Protein AF-A0A2V7VX99-F1 (afdb_monomer_lite)

Radius of gyration: 19.08 Å; chains: 1; bounding box: 59×39×50 Å

pLDDT: mean 90.79, std 11.65, range [36.22, 98.75]

Secondary structure (DSSP, 8-state):
------SEEEEEEESS-HHHHHHHHHHHHHHS-GGGEEEEEEES--SSTHHHHHHHTT-EEEE----HHHHHHHHHHH--SSEEEEEETTEEE--TTHHHHHGGGS-TTEEEEEEEE--SSTTS--SEEEEE-TTEEEEEHHHHHHT-EEEEEEETTEEEEEEE----SSSTTTTHHHHHHTTT-EEEEEEEEEPPB-SS-S---SS--TT--GGGGGBTTTT-EEEEETTEEEEEE-TTGGG-----TT--PBPSSGGG--BHHHHHHHHHHHHHHHHHT--PPP-

Foldseek 3Di:
DPPPAQQEEEEEEDAQQPLQLLQALCQVPQQDDPSRYAAEYEYLPHPDCNVVSCVVSVHHYHYDRDDPLVSQFVSLVPHPHQKYKYAYSQKHWDDSCLCVLCVVQQDDQAFWEAAFQCDLAVPPHRPGDVFGDRRIIIGSNPLQQVLWDWDWDDDPPDTDIDTTQPLDDPHGRNCRQVSSVVSVHHHHHWDKDFADFDPDFLADAPDDQQADDSRQRGGLLRSKIWTHDPNHTTMIGQPCSVVADDDDLRDPDFGPPRNHTDDNSSSVRSSVSQVVCVVVVNRDDGD

Sequence (287 aa):
MAALNAELFVGITTWNSATFLRACLGGVRNTTDAARTRIVVLDNHSTDDTVAIARSFGAEVVKRRSGQAAALMDLFNWSRSEFTLLIHADVVLLNPRWLDVCRPHLTGNVALVSPEDIGCGPYTRPFGTEKPESSFLLFRTAPARRTRRWFWRQRFKLRVPYRALDLSGDHITYNLPVRLADHGLTWTMMKVLTSPRTDAAIYAPRFDAPLWKPELAMYRYGLGNFYALDGVVTHYHNWYERALEQVPDDSDRLLPPASGSLPIAFLQTYSRTFLSDLAAGQVHMPQ

Structure (mmCIF, N/CA/C/O backbone):
data_AF-A0A2V7VX99-F1
#
_entry.id   AF-A0A2V7VX99-F1
#
loop_
_atom_site.group_PDB
_atom_site.id
_atom_site.type_symbol
_atom_site.label_atom_id
_atom_site.label_alt_id
_atom_site.label_comp_id
_atom_site.label_asym_id
_atom_site.label_entity_id
_atom_site.label_seq_id
_atom_site.pdbx_PDB_ins_code
_atom_site.Cartn_x
_atom_site.Cartn_y
_atom_site.Cartn_z
_atom_site.occupancy
_atom_site.B_iso_or_equiv
_atom_site.auth_seq_id
_atom_site.auth_comp_id
_atom_site.auth_asym_id
_atom_site.auth_atom_id
_atom_site.pdbx_PDB_model_num
ATOM 1 N N . MET A 1 1 ? -23.571 -19.925 17.881 1.00 36.22 1 MET A N 1
ATOM 2 C CA . MET A 1 1 ? -22.148 -19.531 17.798 1.00 36.22 1 MET A CA 1
ATOM 3 C C . MET A 1 1 ? -22.096 -18.136 17.202 1.00 36.22 1 MET A C 1
ATOM 5 O O . MET A 1 1 ? -22.524 -17.978 16.066 1.00 36.22 1 MET A O 1
ATOM 9 N N . ALA A 1 2 ? -21.690 -17.120 17.968 1.00 36.59 2 ALA A N 1
ATOM 10 C CA . ALA A 1 2 ? -21.458 -15.792 17.401 1.00 36.59 2 ALA A CA 1
ATOM 11 C C . ALA A 1 2 ? -20.375 -15.930 16.324 1.00 36.59 2 ALA A C 1
ATOM 13 O O . ALA A 1 2 ? -19.354 -16.564 16.586 1.00 36.59 2 ALA A O 1
ATOM 14 N N . ALA A 1 3 ? -20.618 -15.418 15.116 1.00 43.28 3 ALA A N 1
ATOM 15 C CA . ALA A 1 3 ? -19.591 -15.387 14.085 1.00 43.28 3 ALA A CA 1
ATOM 16 C C . ALA A 1 3 ? -18.355 -14.704 14.685 1.00 43.28 3 ALA A C 1
ATOM 18 O O . ALA A 1 3 ? -18.444 -13.555 15.122 1.00 43.28 3 ALA A O 1
ATOM 19 N N . LEU A 1 4 ? -17.238 -15.430 14.783 1.00 52.78 4 LEU A N 1
ATOM 20 C CA . LEU A 1 4 ? -15.957 -14.839 15.147 1.00 52.78 4 LEU A CA 1
ATOM 21 C C . LEU A 1 4 ? -15.692 -13.729 14.128 1.00 52.78 4 LEU A C 1
ATOM 23 O O . LEU A 1 4 ? -15.479 -14.001 12.948 1.00 52.78 4 LEU A O 1
ATOM 27 N N . ASN A 1 5 ? -15.785 -12.471 14.559 1.00 67.50 5 ASN A N 1
ATOM 28 C CA . ASN A 1 5 ? -15.379 -11.356 13.717 1.00 67.50 5 ASN A CA 1
ATOM 29 C C . ASN A 1 5 ? -13.896 -11.556 13.385 1.00 67.50 5 ASN A C 1
ATOM 31 O O . ASN A 1 5 ? -13.099 -11.803 14.290 1.00 67.50 5 ASN A O 1
ATOM 35 N N . ALA A 1 6 ? -13.534 -11.459 12.102 1.00 80.44 6 ALA A N 1
ATOM 36 C CA . ALA A 1 6 ? -12.137 -11.483 11.676 1.00 80.44 6 ALA A CA 1
ATOM 37 C C . ALA A 1 6 ? -11.326 -10.469 12.502 1.00 80.44 6 ALA A C 1
ATOM 39 O O . ALA A 1 6 ? -11.794 -9.348 12.722 1.00 80.44 6 ALA A O 1
ATOM 40 N N . GLU A 1 7 ? -10.125 -10.842 12.942 1.00 94.50 7 GLU A N 1
ATOM 41 C CA . GLU A 1 7 ? -9.227 -9.936 13.668 1.00 94.50 7 GLU A CA 1
ATOM 42 C C . GLU A 1 7 ? -8.800 -8.769 12.775 1.00 94.50 7 GLU A C 1
ATOM 44 O O . GLU A 1 7 ? -8.808 -7.617 13.213 1.00 94.50 7 GLU A O 1
ATOM 49 N N . LEU A 1 8 ? -8.481 -9.071 11.514 1.00 97.88 8 LEU A N 1
ATOM 50 C CA . LEU A 1 8 ? -7.991 -8.118 10.533 1.00 97.88 8 LEU A CA 1
ATOM 51 C C . LEU A 1 8 ? -8.967 -7.991 9.360 1.00 97.88 8 LEU A C 1
ATOM 53 O O . LEU A 1 8 ? -9.341 -8.969 8.711 1.00 97.88 8 LEU A O 1
ATOM 57 N N . PHE A 1 9 ? -9.328 -6.752 9.047 1.00 98.56 9 PHE A N 1
ATOM 58 C CA . PHE A 1 9 ? -9.929 -6.385 7.772 1.00 98.56 9 PHE A CA 1
ATOM 59 C C . PHE A 1 9 ? -8.861 -5.742 6.891 1.00 98.56 9 PHE A C 1
ATOM 61 O O . PHE A 1 9 ? -8.228 -4.782 7.322 1.00 98.56 9 PHE A O 1
ATOM 68 N N . VAL A 1 10 ? -8.706 -6.219 5.659 1.00 98.75 10 VAL A N 1
ATOM 69 C CA . VAL A 1 10 ? -7.837 -5.619 4.643 1.00 98.75 10 VAL A CA 1
ATOM 70 C C . VAL A 1 10 ? -8.705 -5.054 3.527 1.00 98.75 10 VAL A C 1
ATOM 72 O O . VAL A 1 10 ? -9.343 -5.798 2.783 1.00 98.75 10 VAL A O 1
ATOM 75 N N . GLY A 1 11 ? -8.751 -3.730 3.433 1.00 98.69 11 GLY A N 1
ATOM 76 C CA . GLY A 1 11 ? -9.425 -3.002 2.372 1.00 98.69 11 GLY A CA 1
ATOM 77 C C . GLY A 1 11 ? -8.434 -2.548 1.312 1.00 98.69 11 GLY A C 1
ATOM 78 O O . GLY A 1 11 ? -7.507 -1.810 1.625 1.00 98.69 11 GLY A O 1
ATOM 79 N N . ILE A 1 12 ? -8.658 -2.939 0.063 1.00 98.62 12 ILE A N 1
ATOM 80 C CA . ILE A 1 12 ? -7.781 -2.595 -1.058 1.00 98.62 12 ILE A CA 1
ATOM 81 C C . ILE A 1 12 ? -8.572 -1.772 -2.064 1.00 98.62 12 ILE A C 1
ATOM 83 O O . ILE A 1 12 ? -9.671 -2.155 -2.461 1.00 98.62 12 ILE A O 1
ATOM 87 N N . THR A 1 13 ? -8.020 -0.642 -2.486 1.00 97.19 13 THR A N 1
ATOM 88 C CA . THR A 1 13 ? -8.569 0.145 -3.602 1.00 97.19 13 THR A CA 1
ATOM 89 C C . THR A 1 13 ? -7.796 -0.171 -4.873 1.00 97.19 13 THR A C 1
ATOM 91 O O . THR A 1 13 ? -6.575 -0.308 -4.828 1.00 97.19 13 THR A O 1
ATOM 94 N N . THR A 1 14 ? -8.488 -0.303 -6.003 1.00 96.31 14 THR A N 1
ATOM 95 C CA . THR A 1 14 ? -7.828 -0.677 -7.260 1.00 96.31 14 THR A CA 1
ATOM 96 C C . THR A 1 14 ? -8.499 -0.073 -8.489 1.00 96.31 14 THR A C 1
ATOM 98 O O . THR A 1 14 ? -9.706 0.196 -8.494 1.00 96.31 14 THR A O 1
ATOM 101 N N . TRP A 1 15 ? -7.689 0.157 -9.522 1.00 95.75 15 TRP A N 1
ATOM 102 C CA . TRP A 1 15 ? -8.108 0.523 -10.867 1.00 95.75 15 TRP A CA 1
ATOM 103 C C . TRP A 1 15 ? -7.006 0.118 -11.849 1.00 95.75 15 TRP A C 1
ATOM 105 O O . TRP A 1 15 ? -5.931 0.708 -11.809 1.00 95.75 15 TRP A O 1
ATOM 115 N N . ASN A 1 16 ? -7.286 -0.864 -12.705 1.00 95.75 16 ASN A N 1
ATOM 116 C CA . ASN A 1 16 ? -6.345 -1.435 -13.670 1.00 95.75 16 ASN A CA 1
ATOM 117 C C . ASN A 1 16 ? -4.987 -1.799 -13.046 1.00 95.75 16 ASN A C 1
ATOM 119 O O . ASN A 1 16 ? -3.945 -1.388 -13.547 1.00 95.75 16 ASN A O 1
ATOM 123 N N . SER A 1 17 ? -5.018 -2.524 -11.923 1.00 96.25 17 SER A N 1
ATOM 124 C CA . SER A 1 17 ? -3.824 -2.840 -11.136 1.00 96.25 17 SER A CA 1
ATOM 125 C C . SER A 1 17 ? -3.341 -4.287 -11.281 1.00 96.25 17 SER A C 1
ATOM 127 O O . SER A 1 17 ? -2.767 -4.850 -10.341 1.00 96.25 17 SER A O 1
ATOM 129 N N . ALA A 1 18 ? -3.609 -4.951 -12.412 1.00 95.94 18 ALA A N 1
ATOM 130 C CA . ALA A 1 18 ? -3.292 -6.372 -12.575 1.00 95.94 18 ALA A CA 1
ATOM 131 C C . ALA A 1 18 ? -1.798 -6.691 -12.364 1.00 95.94 18 ALA A C 1
ATOM 133 O O . ALA A 1 18 ? -1.467 -7.785 -11.897 1.00 95.94 18 ALA A O 1
ATOM 134 N N . THR A 1 19 ? -0.913 -5.728 -12.646 1.00 95.50 19 THR A N 1
ATOM 135 C CA . THR A 1 19 ? 0.546 -5.870 -12.552 1.00 95.50 19 THR A CA 1
ATOM 136 C C . THR A 1 19 ? 1.015 -6.145 -11.123 1.00 95.50 19 THR A C 1
ATOM 138 O O . THR A 1 19 ? 1.764 -7.095 -10.896 1.00 95.50 19 THR A O 1
ATOM 141 N N . PHE A 1 20 ? 0.560 -5.354 -10.145 1.00 97.44 20 PHE A N 1
ATOM 142 C CA . PHE A 1 20 ? 0.997 -5.490 -8.748 1.00 97.44 20 PHE A CA 1
ATOM 143 C C . PHE A 1 20 ? -0.001 -6.208 -7.844 1.00 97.44 20 PHE A C 1
ATOM 145 O O . PHE A 1 20 ? 0.406 -6.768 -6.823 1.00 97.44 20 PHE A O 1
ATOM 152 N N . LEU A 1 21 ? -1.287 -6.262 -8.205 1.00 98.00 21 LEU A N 1
ATOM 153 C CA . LEU A 1 21 ? -2.320 -6.772 -7.302 1.00 98.00 21 LEU A CA 1
ATOM 154 C C . LEU A 1 21 ? -2.049 -8.214 -6.838 1.00 98.00 21 LEU A C 1
ATOM 156 O O . LEU A 1 21 ? -2.350 -8.563 -5.696 1.00 98.00 21 LEU A O 1
ATOM 160 N N . ARG A 1 22 ? -1.439 -9.053 -7.687 1.00 97.94 22 ARG A N 1
ATOM 161 C CA . ARG A 1 22 ? -1.036 -10.418 -7.309 1.00 97.94 22 ARG A CA 1
ATOM 162 C C . ARG A 1 22 ? 0.012 -10.418 -6.194 1.00 97.94 22 ARG A C 1
ATOM 164 O O . ARG A 1 22 ? -0.115 -11.200 -5.255 1.00 97.94 22 ARG A O 1
ATOM 171 N N . ALA A 1 23 ? 1.016 -9.549 -6.287 1.00 98.19 23 ALA A N 1
ATOM 172 C CA . ALA A 1 23 ? 2.043 -9.392 -5.262 1.00 98.19 23 ALA A CA 1
ATOM 173 C C . ALA A 1 23 ? 1.453 -8.817 -3.966 1.00 98.19 23 ALA A C 1
ATOM 175 O O . ALA A 1 23 ? 1.741 -9.326 -2.885 1.00 98.19 23 ALA A O 1
ATOM 176 N N . CYS A 1 24 ? 0.564 -7.826 -4.076 1.00 98.56 24 CYS A N 1
ATOM 177 C CA . CYS A 1 24 ? -0.155 -7.240 -2.946 1.00 98.56 24 CYS A CA 1
ATOM 178 C C . CYS A 1 24 ? -0.972 -8.291 -2.172 1.00 98.56 24 CYS A C 1
ATOM 180 O O . CYS A 1 24 ? -0.757 -8.513 -0.977 1.00 98.56 24 CYS A O 1
ATOM 182 N N . LEU A 1 25 ? -1.869 -9.003 -2.863 1.00 98.56 25 LEU A N 1
ATOM 183 C CA . LEU A 1 25 ? -2.723 -10.030 -2.258 1.00 98.56 25 LEU A CA 1
ATOM 184 C C . LEU A 1 25 ? -1.925 -11.242 -1.769 1.00 98.56 25 LEU A C 1
ATOM 186 O O . LEU A 1 25 ? -2.259 -11.802 -0.724 1.00 98.56 25 LEU A O 1
ATOM 190 N N . GLY A 1 26 ? -0.873 -11.630 -2.494 1.00 97.62 26 GLY A N 1
ATOM 191 C CA . GLY A 1 26 ? 0.071 -12.659 -2.066 1.00 97.62 26 GLY A CA 1
ATOM 192 C C . GLY A 1 26 ? 0.760 -12.282 -0.760 1.00 97.62 26 GLY A C 1
ATOM 193 O O . GLY A 1 26 ? 0.753 -13.078 0.174 1.00 97.62 26 GLY A O 1
ATOM 194 N N . GLY A 1 27 ? 1.249 -11.045 -0.648 1.00 97.25 27 GLY A N 1
ATOM 195 C CA . GLY A 1 27 ? 1.801 -10.501 0.591 1.00 97.25 27 GLY A CA 1
ATOM 196 C C . GLY A 1 27 ? 0.804 -10.595 1.744 1.00 97.25 27 GLY A C 1
ATOM 197 O O . GLY A 1 27 ? 1.131 -11.143 2.790 1.00 97.25 27 GLY A O 1
ATOM 198 N N . VAL A 1 28 ? -0.447 -10.165 1.552 1.00 97.81 28 VAL A N 1
ATOM 199 C CA . VAL A 1 28 ? -1.485 -10.292 2.593 1.00 97.81 28 VAL A CA 1
ATOM 200 C C . VAL A 1 28 ? -1.707 -11.753 2.988 1.00 97.81 28 VAL A C 1
ATOM 202 O O . VAL A 1 28 ? -1.650 -12.078 4.172 1.00 97.81 28 VAL A O 1
ATOM 205 N N . ARG A 1 29 ? -1.936 -12.655 2.028 1.00 96.31 29 ARG A N 1
ATOM 206 C CA . ARG A 1 29 ? -2.247 -14.066 2.316 1.00 96.31 29 ARG A CA 1
ATOM 207 C C . ARG A 1 29 ? -1.088 -14.831 2.947 1.00 96.31 29 ARG A C 1
ATOM 209 O O . ARG A 1 29 ? -1.334 -15.666 3.807 1.00 96.31 29 ARG A O 1
ATOM 216 N N . ASN A 1 30 ? 0.146 -14.538 2.552 1.00 95.12 30 ASN A N 1
ATOM 217 C CA . ASN A 1 30 ? 1.328 -15.243 3.047 1.00 95.12 30 ASN A CA 1
ATOM 218 C C . ASN A 1 30 ? 1.779 -14.755 4.429 1.00 95.12 30 ASN A C 1
ATOM 220 O O . ASN A 1 30 ? 2.552 -15.439 5.093 1.00 95.12 30 ASN A O 1
ATOM 224 N N . THR A 1 31 ? 1.328 -13.574 4.857 1.00 95.06 31 THR A N 1
ATOM 225 C CA . THR A 1 31 ? 1.790 -12.924 6.095 1.00 95.06 31 THR A CA 1
ATOM 226 C C . THR A 1 31 ? 0.684 -12.731 7.132 1.00 95.06 31 THR A C 1
ATOM 228 O O . THR A 1 31 ? 0.903 -12.102 8.165 1.00 95.06 31 THR A O 1
ATOM 231 N N . THR A 1 32 ? -0.520 -13.250 6.877 1.00 94.50 32 THR A N 1
ATOM 232 C CA . THR A 1 32 ? -1.655 -13.156 7.804 1.00 94.50 32 THR A CA 1
ATOM 233 C C . THR A 1 32 ? -2.393 -14.483 7.913 1.00 94.50 32 THR A C 1
ATOM 235 O O . THR A 1 32 ? -2.415 -15.285 6.982 1.00 94.50 32 THR A O 1
ATOM 238 N N . ASP A 1 33 ? -3.029 -14.718 9.062 1.00 92.75 33 ASP A N 1
ATOM 239 C CA . ASP A 1 33 ? -3.890 -15.882 9.256 1.00 92.75 33 ASP A CA 1
ATOM 240 C C . ASP A 1 33 ? -5.178 -15.718 8.433 1.00 92.75 33 ASP A C 1
ATOM 242 O O . ASP A 1 33 ? -5.997 -14.828 8.691 1.00 92.75 33 ASP A O 1
ATOM 246 N N . ALA A 1 34 ? -5.369 -16.593 7.444 1.00 88.94 34 ALA A N 1
ATOM 247 C CA . ALA A 1 34 ? -6.522 -16.572 6.553 1.00 88.94 34 ALA A CA 1
ATOM 248 C C . ALA A 1 34 ? -7.861 -16.749 7.289 1.00 88.94 34 ALA A C 1
ATOM 250 O O . ALA A 1 34 ? -8.855 -16.161 6.861 1.00 88.94 34 ALA A O 1
ATOM 251 N N . ALA A 1 35 ? -7.899 -17.497 8.399 1.00 88.88 35 ALA A N 1
ATOM 252 C CA . ALA A 1 35 ? -9.115 -17.688 9.194 1.00 88.88 35 ALA A CA 1
ATOM 253 C C . ALA A 1 35 ? -9.505 -16.423 9.975 1.00 88.88 35 ALA A C 1
ATOM 255 O O . ALA A 1 35 ? -10.665 -16.246 10.352 1.00 88.88 35 ALA A O 1
ATOM 256 N N . ARG A 1 36 ? -8.542 -15.522 10.199 1.00 94.31 36 ARG A N 1
ATOM 257 C CA . ARG A 1 36 ? -8.715 -14.280 10.963 1.00 94.31 36 ARG A CA 1
ATOM 258 C C . ARG A 1 36 ? -8.635 -13.024 10.098 1.00 94.31 36 ARG A C 1
ATOM 260 O O . ARG A 1 36 ? -8.724 -11.924 10.642 1.00 94.31 36 ARG A O 1
ATOM 267 N N . THR A 1 37 ? -8.528 -13.177 8.777 1.00 96.69 37 THR A N 1
ATOM 268 C CA . THR A 1 37 ? -8.343 -12.067 7.836 1.00 96.69 37 THR A CA 1
ATOM 269 C C . THR A 1 37 ? -9.435 -12.032 6.776 1.00 96.69 37 THR A C 1
ATOM 271 O O . THR A 1 37 ? -9.573 -12.943 5.958 1.00 96.69 37 THR A O 1
ATOM 274 N N . ARG A 1 38 ? -10.182 -10.925 6.739 1.00 97.62 38 ARG A N 1
ATOM 275 C CA . ARG A 1 38 ? -11.149 -10.626 5.677 1.00 97.62 38 ARG A CA 1
ATOM 276 C C . ARG A 1 38 ? -10.535 -9.644 4.687 1.00 97.62 38 ARG A C 1
ATOM 278 O O . ARG A 1 38 ? -10.140 -8.555 5.086 1.00 97.62 38 ARG A O 1
ATOM 285 N N . ILE A 1 39 ? -10.525 -9.994 3.403 1.00 98.56 39 ILE A N 1
ATOM 286 C CA . ILE A 1 39 ? -10.009 -9.133 2.330 1.00 98.56 39 ILE A CA 1
ATOM 287 C C . ILE A 1 39 ? -11.174 -8.629 1.479 1.00 98.56 39 ILE A C 1
ATOM 289 O O . ILE A 1 39 ? -11.956 -9.431 0.964 1.00 98.56 39 ILE A O 1
ATOM 293 N N . VAL A 1 40 ? -11.267 -7.310 1.314 1.00 98.69 40 VAL A N 1
ATOM 294 C CA . VAL A 1 40 ? -12.248 -6.649 0.448 1.00 98.69 40 VAL A CA 1
ATOM 295 C C . VAL A 1 40 ? -11.526 -5.732 -0.532 1.00 98.69 40 VAL A C 1
ATOM 297 O O . VAL A 1 40 ? -10.803 -4.824 -0.132 1.00 98.69 40 VAL A O 1
ATOM 300 N N . VAL A 1 41 ? -11.760 -5.947 -1.822 1.00 98.69 41 VAL A N 1
ATOM 301 C CA . VAL A 1 41 ? -11.242 -5.133 -2.922 1.00 98.69 41 VAL A CA 1
ATOM 302 C C . VAL A 1 41 ? -12.369 -4.251 -3.455 1.00 98.69 41 VAL A C 1
ATOM 304 O O . VAL A 1 41 ? -13.400 -4.742 -3.918 1.00 98.69 41 VAL A O 1
ATOM 307 N N . LEU A 1 42 ? -12.173 -2.938 -3.400 1.00 98.50 42 LEU A N 1
ATOM 308 C CA . LEU A 1 42 ? -13.039 -1.946 -4.021 1.00 98.50 42 LEU A CA 1
ATOM 309 C C . LEU A 1 42 ? -12.443 -1.565 -5.378 1.00 98.50 42 LEU A C 1
ATOM 311 O O . LEU A 1 42 ? -11.463 -0.824 -5.463 1.00 98.50 42 LEU A O 1
ATOM 315 N N . ASP A 1 43 ? -13.062 -2.094 -6.427 1.00 98.31 43 ASP A N 1
ATOM 316 C CA . ASP A 1 43 ? -12.650 -1.932 -7.815 1.00 98.31 43 ASP A CA 1
ATOM 317 C C . ASP A 1 43 ? -13.347 -0.732 -8.470 1.00 98.31 43 ASP A C 1
ATOM 319 O O . ASP A 1 43 ? -14.580 -0.666 -8.529 1.00 98.31 43 ASP A O 1
ATOM 323 N N . ASN A 1 44 ? -12.567 0.196 -9.022 1.00 97.19 44 ASN A N 1
ATOM 324 C CA . ASN A 1 44 ? -13.063 1.383 -9.719 1.00 97.19 44 ASN A CA 1
ATOM 325 C C . ASN A 1 44 ? -13.436 1.092 -11.188 1.00 97.19 44 ASN A C 1
ATOM 327 O O . ASN A 1 44 ? -13.212 1.922 -12.066 1.00 97.19 44 ASN A O 1
ATOM 331 N N . HIS A 1 45 ? -14.028 -0.079 -11.452 1.00 97.06 45 HIS A N 1
ATOM 332 C CA . HIS A 1 45 ? -14.338 -0.607 -12.786 1.00 97.06 45 HIS A CA 1
ATOM 333 C C . HIS A 1 45 ? -13.101 -0.845 -13.654 1.00 97.06 45 HIS A C 1
ATOM 335 O O . HIS A 1 45 ? -13.017 -0.328 -14.770 1.00 97.06 45 HIS A O 1
ATOM 341 N N . SER A 1 46 ? -12.169 -1.655 -13.155 1.00 96.94 46 SER A N 1
ATOM 342 C CA . SER A 1 46 ? -11.037 -2.097 -13.968 1.00 96.94 46 SER A CA 1
ATOM 343 C C . SER A 1 46 ? -11.499 -2.864 -15.210 1.00 96.94 46 SER A C 1
ATOM 345 O O . SER A 1 46 ? -12.508 -3.583 -15.182 1.00 96.94 46 SER A O 1
ATOM 347 N N . THR A 1 47 ? -10.753 -2.689 -16.297 1.00 96.50 47 THR A N 1
ATOM 348 C CA . THR A 1 47 ? -10.979 -3.311 -17.612 1.00 96.50 47 THR A CA 1
ATOM 349 C C . THR A 1 47 ? -9.962 -4.405 -17.934 1.00 96.50 47 THR A C 1
ATOM 351 O O . THR A 1 47 ? -10.110 -5.080 -18.947 1.00 96.50 47 THR A O 1
ATOM 354 N N . ASP A 1 48 ? -8.945 -4.570 -17.091 1.00 95.81 48 ASP A N 1
ATOM 355 C CA . ASP A 1 48 ? -7.942 -5.632 -17.150 1.00 95.81 48 ASP A CA 1
ATOM 356 C C . ASP A 1 48 ? -8.299 -6.807 -16.205 1.00 95.81 48 ASP A C 1
ATOM 358 O O . ASP A 1 48 ? -9.408 -6.904 -15.662 1.00 95.81 48 ASP A O 1
ATOM 362 N N . ASP A 1 49 ? -7.335 -7.699 -15.962 1.00 97.50 49 ASP A N 1
ATOM 363 C CA . ASP A 1 49 ? -7.508 -8.898 -15.134 1.00 97.50 49 ASP A CA 1
ATOM 364 C C . ASP A 1 49 ? -7.617 -8.630 -13.621 1.00 97.50 49 ASP A C 1
ATOM 366 O O . ASP A 1 49 ? -7.787 -9.572 -12.840 1.00 97.50 49 ASP A O 1
ATOM 370 N N . THR A 1 50 ? -7.580 -7.369 -13.172 1.00 97.81 50 THR A N 1
ATOM 371 C CA . THR A 1 50 ? -7.599 -6.970 -11.749 1.00 97.81 50 THR A CA 1
ATOM 372 C C . THR A 1 50 ? -8.673 -7.703 -10.940 1.00 97.81 50 THR A C 1
ATOM 374 O O . THR A 1 50 ? -8.409 -8.281 -9.883 1.00 97.81 50 THR A O 1
ATOM 377 N N . VAL A 1 51 ? -9.910 -7.730 -11.443 1.00 98.44 51 VAL A N 1
ATOM 378 C CA . VAL A 1 51 ? -11.049 -8.343 -10.737 1.00 98.44 51 VAL A CA 1
ATOM 379 C C . VAL A 1 51 ? -10.932 -9.866 -10.684 1.00 98.44 51 VAL A C 1
ATOM 381 O O . VAL A 1 51 ? -11.303 -10.477 -9.677 1.00 98.44 51 VAL A O 1
ATOM 384 N N . ALA A 1 52 ? -10.438 -10.486 -11.757 1.00 98.56 52 ALA A N 1
ATOM 385 C CA . ALA A 1 52 ? -10.227 -11.928 -11.811 1.00 98.56 52 ALA A CA 1
ATOM 386 C C . ALA A 1 52 ? -9.126 -12.346 -10.825 1.00 98.56 52 ALA A C 1
ATOM 388 O O . ALA A 1 52 ? -9.324 -13.278 -10.040 1.00 98.56 52 ALA A O 1
ATOM 389 N N . ILE A 1 53 ? -8.023 -11.591 -10.788 1.00 98.62 53 ILE A N 1
ATOM 390 C CA . ILE A 1 53 ? -6.930 -11.770 -9.829 1.00 98.62 53 ILE A CA 1
ATOM 391 C C . ILE A 1 53 ? -7.469 -11.665 -8.403 1.00 98.62 53 ILE A C 1
ATOM 393 O O . ILE A 1 53 ? -7.320 -12.617 -7.642 1.00 98.62 53 ILE A O 1
ATOM 397 N N . ALA A 1 54 ? -8.171 -10.584 -8.050 1.00 98.56 54 ALA A N 1
ATOM 398 C CA . ALA A 1 54 ? -8.729 -10.406 -6.707 1.00 98.56 54 ALA A CA 1
ATOM 399 C C . ALA A 1 54 ? -9.573 -11.604 -6.239 1.00 98.56 54 ALA A C 1
ATOM 401 O O . ALA A 1 54 ? -9.375 -12.129 -5.139 1.00 98.56 54 ALA A O 1
ATOM 402 N N . ARG A 1 55 ? -10.481 -12.081 -7.097 1.00 98.44 55 ARG A N 1
ATOM 403 C CA . ARG A 1 55 ? -11.340 -13.237 -6.797 1.00 98.44 55 ARG A CA 1
ATOM 404 C C . ARG A 1 55 ? -10.542 -14.526 -6.611 1.00 98.44 55 ARG A C 1
ATOM 406 O O . ARG A 1 55 ? -10.880 -15.304 -5.726 1.00 98.44 55 ARG A O 1
ATOM 413 N N . SER A 1 56 ? -9.475 -14.732 -7.387 1.00 98.06 56 SER A N 1
ATOM 414 C CA . SER A 1 56 ? -8.623 -15.927 -7.274 1.00 98.06 56 SER A CA 1
ATOM 415 C C . SER A 1 56 ? -7.918 -16.041 -5.912 1.00 98.06 56 SER A C 1
ATOM 417 O O . SER A 1 56 ? -7.658 -17.144 -5.448 1.00 98.06 56 SER A O 1
ATOM 419 N N . PHE A 1 57 ? -7.699 -14.916 -5.221 1.00 97.69 57 PHE A N 1
ATOM 420 C CA . PHE A 1 57 ? -7.164 -14.864 -3.852 1.00 97.69 57 PHE A CA 1
ATOM 421 C C . PHE A 1 57 ? -8.254 -14.931 -2.764 1.00 97.69 57 PHE A C 1
ATOM 423 O O . PHE A 1 57 ? -7.979 -14.696 -1.580 1.00 97.69 57 PHE A O 1
ATOM 430 N N . GLY A 1 58 ? -9.506 -15.211 -3.139 1.00 96.44 58 GLY A N 1
ATOM 431 C CA . GLY A 1 58 ? -10.639 -15.270 -2.215 1.00 96.44 58 GLY A CA 1
ATOM 432 C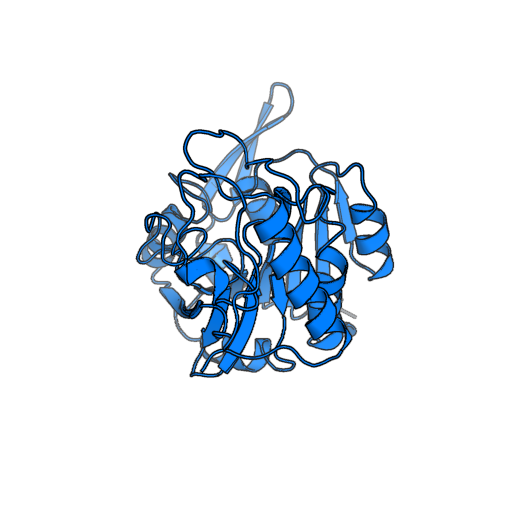 C . GLY A 1 58 ? -11.027 -13.911 -1.626 1.00 96.44 58 GLY A C 1
ATOM 433 O O . GLY A 1 58 ? -11.558 -13.869 -0.517 1.00 96.44 58 GLY A O 1
ATOM 434 N N . ALA A 1 59 ? -10.710 -12.803 -2.304 1.00 98.00 59 ALA A N 1
ATOM 435 C CA . ALA A 1 59 ? -11.152 -11.479 -1.879 1.00 98.00 59 ALA A CA 1
ATOM 436 C C . ALA A 1 59 ? -12.612 -11.223 -2.284 1.00 98.00 59 ALA A C 1
ATOM 438 O O . ALA A 1 59 ? -13.056 -11.594 -3.375 1.00 98.00 59 ALA A O 1
ATOM 439 N N . GLU A 1 60 ? -13.351 -10.525 -1.425 1.00 98.31 60 GLU A N 1
ATOM 440 C CA . GLU A 1 60 ? -14.653 -9.963 -1.775 1.00 98.31 60 GLU A CA 1
ATOM 441 C C . GLU A 1 60 ? -14.439 -8.757 -2.695 1.00 98.31 60 GLU A C 1
ATOM 443 O O . GLU A 1 60 ? -13.749 -7.815 -2.317 1.00 98.31 60 GLU A O 1
ATOM 448 N N . VAL A 1 61 ? -15.025 -8.762 -3.895 1.00 98.62 61 VAL A N 1
ATOM 449 C CA . VAL A 1 61 ? -14.851 -7.662 -4.857 1.00 98.62 61 VAL A CA 1
ATOM 450 C C . VAL A 1 61 ? -16.128 -6.844 -4.982 1.00 98.62 61 VAL A C 1
ATOM 452 O O . VAL A 1 61 ? -17.157 -7.354 -5.427 1.00 98.62 61 VAL A O 1
ATOM 455 N N . VAL A 1 62 ? -16.032 -5.551 -4.673 1.00 98.38 62 VAL A N 1
ATOM 456 C CA . VAL A 1 62 ? -17.105 -4.570 -4.858 1.00 98.38 62 VAL A CA 1
ATOM 457 C C . VAL A 1 62 ? -16.715 -3.606 -5.971 1.00 98.38 62 VAL A C 1
ATOM 459 O O . VAL A 1 62 ? -15.765 -2.841 -5.827 1.00 98.38 62 VAL A O 1
ATOM 462 N N . LYS A 1 63 ? -17.472 -3.604 -7.072 1.00 97.81 63 LYS A N 1
ATOM 463 C CA . LYS A 1 63 ? -17.266 -2.660 -8.179 1.00 97.81 63 LYS A CA 1
ATOM 464 C C . LYS A 1 63 ? -18.036 -1.370 -7.942 1.00 97.81 63 LYS A C 1
ATOM 466 O O . LYS A 1 63 ? -19.251 -1.413 -7.738 1.00 97.81 63 LYS A O 1
ATOM 471 N N . ARG A 1 64 ? -17.353 -0.228 -7.986 1.00 94.75 64 ARG A N 1
ATOM 472 C CA . ARG A 1 64 ? -17.982 1.088 -7.845 1.00 94.75 64 ARG A CA 1
ATOM 473 C C . ARG A 1 64 ? -17.064 2.203 -8.317 1.00 94.75 64 ARG A C 1
ATOM 475 O O . ARG A 1 64 ? -15.924 2.289 -7.880 1.00 94.75 64 ARG A O 1
ATOM 482 N N . ARG A 1 65 ? -17.623 3.139 -9.088 1.00 93.44 65 ARG A N 1
ATOM 483 C CA . ARG A 1 65 ? -16.949 4.402 -9.398 1.00 93.44 65 ARG A CA 1
ATOM 484 C C . ARG A 1 65 ? -16.859 5.295 -8.166 1.00 93.44 65 ARG A C 1
ATOM 486 O O . ARG A 1 65 ? -17.890 5.706 -7.629 1.00 93.44 65 ARG A O 1
ATOM 493 N N . SER A 1 66 ? -15.647 5.604 -7.727 1.00 90.56 66 SER A N 1
ATOM 494 C CA . SER A 1 66 ? -15.414 6.516 -6.603 1.00 90.56 66 SER A CA 1
ATOM 495 C C . SER A 1 66 ? -14.008 7.096 -6.633 1.00 90.56 66 SER A C 1
ATOM 497 O O . SER A 1 66 ? -13.066 6.415 -7.020 1.00 90.56 66 SER A O 1
ATOM 499 N N . GLY A 1 67 ? -13.858 8.335 -6.160 1.00 91.38 67 GLY A N 1
ATOM 500 C CA . GLY A 1 67 ? -12.537 8.884 -5.860 1.00 91.38 67 GLY A CA 1
ATOM 501 C C . GLY A 1 67 ? -11.852 8.110 -4.729 1.00 91.38 67 GLY A C 1
ATOM 502 O O . GLY A 1 67 ? -12.523 7.551 -3.857 1.00 91.38 67 GLY A O 1
ATOM 503 N N . GLN A 1 68 ? -10.519 8.125 -4.726 1.00 91.50 68 GLN A N 1
ATOM 504 C CA . GLN A 1 68 ? -9.668 7.352 -3.813 1.00 91.50 68 GLN A CA 1
ATOM 505 C C . GLN A 1 68 ? -10.050 7.536 -2.331 1.00 91.50 68 GLN A C 1
ATOM 507 O O . GLN A 1 68 ? -10.310 6.559 -1.631 1.00 91.50 68 GLN A O 1
ATOM 512 N N . ALA A 1 69 ? -10.196 8.782 -1.861 1.00 92.75 69 ALA A N 1
ATOM 513 C CA . ALA A 1 69 ? -10.592 9.064 -0.477 1.00 92.75 69 ALA A CA 1
ATOM 514 C C . ALA A 1 69 ? -11.961 8.454 -0.121 1.00 92.75 69 ALA A C 1
ATOM 516 O O . ALA A 1 69 ? -12.111 7.817 0.919 1.00 92.75 69 ALA A O 1
ATOM 517 N N . ALA A 1 70 ? -12.960 8.591 -1.000 1.00 93.56 70 ALA A N 1
ATOM 518 C CA . ALA A 1 70 ? -14.294 8.035 -0.772 1.00 93.56 70 ALA A CA 1
ATOM 519 C C . ALA A 1 70 ? -14.285 6.497 -0.747 1.00 93.56 70 ALA A C 1
ATOM 521 O O . ALA A 1 70 ? -15.023 5.896 0.037 1.00 93.56 70 ALA A O 1
ATOM 522 N N . ALA A 1 71 ? -13.435 5.874 -1.568 1.00 95.56 71 ALA A N 1
ATOM 523 C CA . ALA A 1 71 ? -13.239 4.431 -1.589 1.00 95.56 71 ALA A CA 1
ATOM 524 C C . ALA A 1 71 ? -12.646 3.919 -0.264 1.00 95.56 71 ALA A C 1
ATOM 526 O O . ALA A 1 71 ? -13.208 3.012 0.353 1.00 95.56 71 ALA A O 1
ATOM 527 N N . LEU A 1 72 ? -11.577 4.558 0.225 1.00 97.31 72 LEU A N 1
ATOM 528 C CA . LEU A 1 72 ? -10.949 4.236 1.514 1.00 97.31 72 LEU A CA 1
ATOM 529 C C . LEU A 1 72 ? -11.917 4.432 2.693 1.00 97.31 72 LEU A C 1
ATOM 531 O O . LEU A 1 72 ? -12.025 3.572 3.569 1.00 97.31 72 LEU A O 1
ATOM 535 N N . MET A 1 73 ? -12.686 5.526 2.690 1.00 96.31 73 MET A N 1
ATOM 536 C CA . MET A 1 73 ? -13.724 5.783 3.696 1.00 96.31 73 MET A CA 1
ATOM 537 C C . MET A 1 73 ? -14.783 4.675 3.743 1.00 96.31 73 MET A C 1
ATOM 539 O O . MET A 1 73 ? -15.251 4.303 4.824 1.00 96.31 73 MET A O 1
ATOM 543 N N . ASP A 1 74 ? -15.185 4.161 2.581 1.00 96.25 74 ASP A N 1
ATOM 544 C CA . ASP A 1 74 ? -16.182 3.097 2.496 1.00 96.25 74 ASP A CA 1
ATOM 545 C C . ASP A 1 74 ? -15.632 1.764 2.992 1.00 96.25 74 ASP A C 1
ATOM 547 O O . ASP A 1 74 ? -16.291 1.109 3.800 1.00 96.25 74 ASP A O 1
ATOM 551 N N . LEU A 1 75 ? -14.410 1.410 2.586 1.00 98.12 75 LEU A N 1
ATOM 552 C CA . LEU A 1 75 ? -13.711 0.225 3.082 1.00 98.12 75 LEU A CA 1
ATOM 553 C C . LEU A 1 75 ? -13.597 0.247 4.613 1.00 98.12 75 LEU A C 1
ATOM 555 O O . LEU A 1 75 ? -13.990 -0.714 5.277 1.00 98.12 75 LEU A O 1
ATOM 559 N N . PHE A 1 76 ? -13.171 1.372 5.198 1.00 98.06 76 PHE A N 1
ATOM 560 C CA . PHE A 1 76 ? -13.119 1.518 6.656 1.00 98.06 76 PHE A CA 1
ATOM 561 C C . PHE A 1 76 ? -14.495 1.333 7.317 1.00 98.06 76 PHE A C 1
ATOM 563 O O . PHE A 1 76 ? -14.640 0.713 8.378 1.00 98.06 76 PHE A O 1
ATOM 570 N N . ASN A 1 77 ? -15.542 1.878 6.696 1.00 96.75 77 ASN A N 1
ATOM 571 C CA . ASN A 1 77 ? -16.900 1.772 7.215 1.00 96.75 77 ASN A CA 1
ATOM 572 C C . ASN A 1 77 ? -17.447 0.340 7.187 1.00 96.75 77 ASN A C 1
ATOM 574 O O . ASN A 1 77 ? -18.239 -0.001 8.074 1.00 96.75 77 ASN A O 1
ATOM 578 N N . TRP A 1 78 ? -17.025 -0.478 6.222 1.00 96.75 78 TRP A N 1
ATOM 579 C CA . TRP A 1 78 ? -17.396 -1.892 6.118 1.00 96.75 78 TRP A CA 1
ATOM 580 C C . TRP A 1 78 ? -16.674 -2.786 7.122 1.00 96.75 78 TRP A C 1
ATOM 582 O O . TRP A 1 78 ? -17.224 -3.818 7.516 1.00 96.75 78 TRP A O 1
ATOM 592 N N . SER A 1 79 ? -15.487 -2.381 7.576 1.00 96.81 79 SER A N 1
ATOM 593 C CA . SER A 1 79 ? -14.755 -3.122 8.596 1.00 96.81 79 SER A CA 1
ATOM 594 C C . SER A 1 79 ? -15.529 -3.200 9.915 1.00 96.81 79 SER A C 1
ATOM 596 O O . SER A 1 79 ? -16.113 -2.220 10.387 1.00 96.81 79 SER A O 1
ATOM 598 N N . ARG A 1 80 ? -15.507 -4.381 10.536 1.00 95.00 80 ARG A N 1
ATOM 599 C CA . ARG A 1 80 ? -15.961 -4.641 11.916 1.00 95.00 80 ARG A CA 1
ATOM 600 C C . ARG A 1 80 ? -14.886 -5.340 12.751 1.00 95.00 80 ARG A C 1
ATOM 602 O O . ARG A 1 80 ? -15.152 -5.711 13.888 1.00 95.00 80 ARG A O 1
ATOM 609 N N . SER A 1 81 ? -13.705 -5.499 12.168 1.00 96.62 81 SER A N 1
ATOM 610 C CA . SER A 1 81 ? -12.556 -6.183 12.739 1.00 96.62 81 SER A CA 1
ATOM 611 C C . SER A 1 81 ? -11.877 -5.341 13.811 1.00 96.62 81 SER A C 1
ATOM 613 O O . SER A 1 81 ? -12.074 -4.123 13.870 1.00 96.62 81 SER A O 1
ATOM 615 N N . GLU A 1 82 ? -11.068 -5.976 14.654 1.00 96.31 82 GLU A N 1
ATOM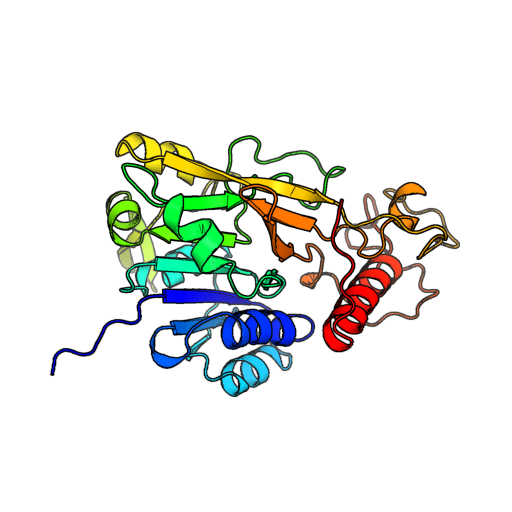 616 C CA . GLU A 1 82 ? -10.266 -5.269 15.657 1.00 96.31 82 GLU A CA 1
ATOM 617 C C . GLU A 1 82 ? -9.303 -4.287 14.984 1.00 96.31 82 GLU A C 1
ATOM 619 O O . GLU A 1 82 ? -9.274 -3.100 15.334 1.00 96.31 82 GLU A O 1
ATOM 624 N N . PHE A 1 83 ? -8.632 -4.755 13.931 1.00 98.19 83 PHE A N 1
ATOM 625 C CA . PHE A 1 83 ? -7.746 -3.963 13.092 1.00 98.19 83 PHE A CA 1
ATOM 626 C C . PHE A 1 83 ? -8.319 -3.785 11.686 1.00 98.19 83 PHE A C 1
ATOM 628 O O . PHE A 1 83 ? -8.927 -4.692 11.111 1.00 98.19 83 PHE A O 1
ATOM 635 N N . THR A 1 84 ? -8.119 -2.596 11.124 1.00 98.62 84 THR A N 1
ATOM 636 C CA . THR A 1 84 ? -8.465 -2.276 9.735 1.00 98.62 84 THR A CA 1
ATOM 637 C C . THR A 1 84 ? -7.212 -1.798 9.036 1.00 98.62 84 THR A C 1
ATOM 639 O O . THR A 1 84 ? -6.738 -0.708 9.333 1.00 98.62 84 THR A O 1
ATOM 642 N N . LEU A 1 85 ? -6.702 -2.594 8.108 1.00 98.75 85 LEU A N 1
ATOM 643 C CA . LEU A 1 85 ? -5.670 -2.189 7.171 1.00 98.75 85 LEU A CA 1
ATOM 644 C C . LEU A 1 85 ? -6.340 -1.685 5.893 1.00 98.75 85 LEU A C 1
ATOM 646 O O . LEU A 1 85 ? -7.118 -2.413 5.278 1.00 98.75 85 LEU A O 1
ATOM 650 N N . LEU A 1 86 ? -6.042 -0.457 5.483 1.00 98.75 86 LEU A N 1
ATOM 651 C CA . LEU A 1 86 ? -6.349 0.026 4.140 1.00 98.75 86 LEU A CA 1
ATOM 652 C C . LEU A 1 86 ? -5.047 0.153 3.361 1.00 98.75 86 LEU A C 1
ATOM 654 O O . LEU A 1 86 ? -4.115 0.777 3.864 1.00 98.75 86 LEU A O 1
ATOM 658 N N . ILE A 1 87 ? -4.996 -0.425 2.163 1.00 98.00 87 ILE A N 1
ATOM 659 C CA . ILE A 1 87 ? -3.822 -0.347 1.291 1.00 98.00 87 ILE A CA 1
ATOM 660 C C . ILE A 1 87 ? -4.187 -0.041 -0.160 1.00 98.00 87 ILE A C 1
ATOM 662 O O . ILE A 1 87 ? -5.317 -0.268 -0.615 1.00 98.00 87 ILE A O 1
ATOM 666 N N . HIS A 1 88 ? -3.215 0.477 -0.901 1.00 96.50 88 HIS A N 1
ATOM 667 C CA . HIS A 1 88 ? -3.274 0.521 -2.358 1.00 96.50 88 HIS A CA 1
ATOM 668 C C . HIS A 1 88 ? -2.899 -0.844 -2.968 1.00 96.50 88 HIS A C 1
ATOM 670 O O . HIS A 1 88 ? -2.278 -1.685 -2.319 1.00 96.50 88 HIS A O 1
ATOM 676 N N . ALA A 1 89 ? -3.316 -1.088 -4.214 1.00 97.44 89 ALA A N 1
ATOM 677 C CA . ALA A 1 89 ? -3.083 -2.354 -4.922 1.00 97.44 89 ALA A CA 1
ATOM 678 C C . ALA A 1 89 ? -1.613 -2.591 -5.333 1.00 97.44 89 ALA A C 1
ATOM 680 O O . ALA A 1 89 ? -1.254 -3.700 -5.726 1.00 97.44 89 ALA A O 1
ATOM 681 N N . ASP A 1 90 ? -0.781 -1.560 -5.223 1.00 96.75 90 ASP A N 1
ATOM 682 C CA . ASP A 1 90 ? 0.653 -1.493 -5.519 1.00 96.75 90 ASP A CA 1
ATOM 683 C C . ASP A 1 90 ? 1.532 -1.519 -4.252 1.00 96.75 90 ASP A C 1
ATOM 685 O O . ASP A 1 90 ? 2.746 -1.302 -4.317 1.00 96.75 90 ASP A O 1
ATOM 689 N N . VAL A 1 91 ? 0.934 -1.848 -3.100 1.00 98.00 91 VAL A N 1
ATOM 690 C CA . VAL A 1 91 ? 1.639 -2.120 -1.842 1.00 98.00 91 VAL A CA 1
ATOM 691 C C . VAL A 1 91 ? 1.884 -3.613 -1.668 1.00 98.00 91 VAL A C 1
ATOM 693 O O . VAL A 1 91 ? 0.960 -4.422 -1.738 1.00 98.00 91 VAL A O 1
ATOM 696 N N . VAL A 1 92 ? 3.128 -3.985 -1.372 1.00 98.25 92 VAL A N 1
ATOM 697 C CA . VAL A 1 92 ? 3.554 -5.371 -1.155 1.00 98.25 92 VAL A CA 1
ATOM 698 C C . VAL A 1 92 ? 4.080 -5.530 0.265 1.00 98.25 92 VAL A C 1
ATOM 700 O O . VAL A 1 92 ? 5.092 -4.938 0.635 1.00 98.25 92 VAL A O 1
ATOM 703 N N . LEU A 1 93 ? 3.392 -6.345 1.066 1.00 98.19 93 LEU A N 1
ATOM 704 C CA . LEU A 1 93 ? 3.820 -6.697 2.420 1.00 98.19 93 LEU A CA 1
ATOM 705 C C . LEU A 1 93 ? 4.986 -7.687 2.332 1.00 98.19 93 LEU A C 1
ATOM 707 O O . LEU A 1 93 ? 4.830 -8.783 1.797 1.00 98.19 93 LEU A O 1
ATOM 711 N N . LEU A 1 94 ? 6.150 -7.280 2.835 1.00 96.50 94 LEU A N 1
ATOM 712 C CA . LEU A 1 94 ? 7.409 -8.017 2.696 1.00 96.50 94 LEU A CA 1
ATOM 713 C C . LEU A 1 94 ? 7.753 -8.828 3.945 1.00 96.50 94 LEU A C 1
ATOM 715 O O . LEU A 1 94 ? 8.392 -9.873 3.853 1.00 96.50 94 LEU A O 1
ATOM 719 N N . ASN A 1 95 ? 7.347 -8.349 5.121 1.00 95.88 95 ASN A N 1
ATOM 720 C CA . ASN A 1 95 ? 7.693 -8.990 6.382 1.00 95.88 95 ASN A CA 1
ATOM 721 C C . ASN A 1 95 ? 6.580 -9.936 6.850 1.00 95.88 95 ASN A C 1
ATOM 723 O O . ASN A 1 95 ? 5.465 -9.465 7.062 1.00 95.88 95 ASN A O 1
ATOM 727 N N . PRO A 1 96 ? 6.850 -11.228 7.116 1.00 94.88 96 PRO A N 1
ATOM 728 C CA . PRO A 1 96 ? 5.829 -12.172 7.579 1.00 94.88 96 PRO A CA 1
ATOM 729 C C . PRO A 1 96 ? 5.224 -11.822 8.941 1.00 94.88 96 PRO A C 1
ATOM 731 O O . PRO A 1 96 ? 4.156 -12.318 9.279 1.00 94.88 96 PRO A O 1
ATOM 734 N N . ARG A 1 97 ? 5.886 -10.957 9.711 1.00 95.00 97 ARG A N 1
ATOM 735 C CA . ARG A 1 97 ? 5.445 -10.480 11.024 1.00 95.00 97 ARG A CA 1
ATOM 736 C C . ARG A 1 97 ? 5.121 -8.986 11.024 1.00 95.00 97 ARG A C 1
ATOM 738 O O . ARG A 1 97 ? 5.118 -8.375 12.088 1.00 95.00 97 ARG A O 1
ATOM 745 N N . TRP A 1 98 ? 4.846 -8.374 9.866 1.00 96.62 98 TRP A N 1
ATOM 746 C CA . TRP A 1 98 ? 4.554 -6.934 9.775 1.00 96.62 98 TRP A CA 1
ATOM 747 C C . TRP A 1 98 ? 3.466 -6.497 10.769 1.00 96.62 98 TRP A C 1
ATOM 749 O O . TRP A 1 98 ? 3.580 -5.447 11.395 1.00 96.62 98 TRP A O 1
ATOM 759 N N . LEU A 1 99 ? 2.429 -7.318 10.959 1.00 95.94 99 LEU A N 1
ATOM 760 C CA . LEU A 1 99 ? 1.329 -6.988 11.856 1.00 95.94 99 LEU A CA 1
ATOM 761 C C . LEU A 1 99 ? 1.761 -7.075 13.327 1.00 95.94 99 LEU A C 1
ATOM 763 O O . LEU A 1 99 ? 1.316 -6.266 14.133 1.00 95.94 99 LEU A O 1
ATOM 767 N N . ASP A 1 100 ? 2.653 -8.000 13.683 1.00 95.19 100 ASP A N 1
ATOM 768 C CA . ASP A 1 100 ? 3.225 -8.094 15.036 1.00 95.19 100 ASP A CA 1
ATOM 769 C C . ASP A 1 100 ? 4.188 -6.945 15.334 1.00 95.19 100 ASP A C 1
ATOM 771 O O . ASP A 1 100 ? 4.282 -6.515 16.478 1.00 95.19 100 ASP A O 1
ATOM 775 N N . VAL A 1 101 ? 4.860 -6.418 14.307 1.00 96.75 101 VAL A N 1
ATOM 776 C CA . VAL A 1 101 ? 5.676 -5.201 14.414 1.00 96.75 101 VAL A CA 1
ATOM 777 C C . VAL A 1 101 ? 4.783 -3.982 14.651 1.00 96.75 101 VAL A C 1
ATOM 779 O O . VAL A 1 101 ? 5.079 -3.167 15.516 1.00 96.75 101 VAL A O 1
ATOM 782 N N . CYS A 1 102 ? 3.664 -3.852 13.932 1.00 97.44 102 CYS A N 1
ATOM 783 C CA . CYS A 1 102 ? 2.812 -2.663 14.027 1.00 97.44 102 CYS A CA 1
ATOM 784 C C . CYS A 1 102 ? 1.840 -2.671 15.223 1.00 97.44 102 CYS A C 1
ATOM 786 O O . CYS A 1 102 ? 1.551 -1.612 15.781 1.00 97.44 102 CYS A O 1
ATOM 788 N N . ARG A 1 103 ? 1.304 -3.832 15.627 1.00 95.69 103 ARG A N 1
ATOM 789 C CA . ARG A 1 103 ? 0.275 -3.945 16.686 1.00 95.69 103 ARG A CA 1
ATOM 790 C C . ARG A 1 103 ? 0.672 -3.311 18.034 1.00 95.69 103 ARG A C 1
ATOM 792 O O . ARG A 1 103 ? -0.173 -2.611 18.593 1.00 95.69 103 ARG A O 1
ATOM 799 N N . PRO A 1 104 ? 1.903 -3.480 18.558 1.00 96.62 104 PRO A N 1
ATOM 800 C CA . PRO A 1 104 ? 2.325 -2.870 19.825 1.00 96.62 104 PRO A CA 1
ATOM 801 C C . PRO A 1 104 ? 2.229 -1.338 19.844 1.00 96.62 104 PRO A C 1
ATOM 803 O O . PRO A 1 104 ? 1.988 -0.740 20.894 1.00 96.62 104 PRO A O 1
ATOM 806 N N . HIS A 1 105 ? 2.340 -0.705 18.675 1.00 97.19 105 HIS A N 1
ATOM 807 C CA . HIS A 1 105 ? 2.217 0.745 18.521 1.00 97.19 105 HIS A CA 1
ATOM 808 C C . HIS A 1 105 ? 0.767 1.228 18.523 1.00 97.19 105 HIS A C 1
ATOM 810 O O . HIS A 1 105 ? 0.522 2.414 18.691 1.00 97.19 105 HIS A O 1
ATOM 816 N N . LEU A 1 106 ? -0.219 0.335 18.400 1.00 96.94 106 LEU A N 1
ATOM 817 C CA . LEU A 1 106 ? -1.652 0.654 18.430 1.00 96.94 106 LEU A CA 1
ATOM 818 C C . LEU A 1 106 ? -2.246 0.539 19.845 1.00 96.94 106 LEU A C 1
ATOM 820 O O . LEU A 1 106 ? -3.334 -0.009 20.050 1.00 96.94 106 LEU A O 1
ATOM 824 N N . THR A 1 107 ? -1.539 1.065 20.842 1.00 94.50 107 THR A N 1
ATOM 825 C CA . THR A 1 107 ? -1.926 1.012 22.262 1.00 94.50 107 THR A CA 1
ATOM 826 C C . THR A 1 107 ? -2.298 2.397 22.802 1.00 94.50 107 THR A C 1
ATOM 828 O O . THR A 1 107 ? -2.153 3.411 22.123 1.00 94.50 107 THR A O 1
ATOM 831 N N . GLY A 1 108 ? -2.880 2.462 24.006 1.00 95.31 108 GLY A N 1
ATOM 832 C CA . GLY A 1 108 ? -3.223 3.740 24.645 1.00 95.31 108 GLY A CA 1
ATOM 833 C C . GLY A 1 108 ? -4.146 4.613 23.787 1.00 95.31 108 GLY A C 1
ATOM 834 O O . GLY A 1 108 ? -5.247 4.182 23.431 1.00 95.31 108 GLY A O 1
ATOM 835 N N . ASN A 1 109 ? -3.696 5.820 23.442 1.00 96.94 109 ASN A N 1
ATOM 836 C CA . ASN A 1 109 ? -4.403 6.766 22.575 1.00 96.94 109 ASN A CA 1
ATOM 837 C C . ASN A 1 109 ? -3.972 6.711 21.096 1.00 96.94 109 ASN A C 1
ATOM 839 O O . ASN A 1 109 ? -4.492 7.475 20.283 1.00 96.94 109 ASN A O 1
ATOM 843 N N . VAL A 1 110 ? -3.079 5.800 20.709 1.00 98.06 110 VAL A N 1
ATOM 844 C CA . VAL A 1 110 ? -2.701 5.627 19.305 1.00 98.06 110 VAL A CA 1
ATOM 845 C C . VAL A 1 110 ? -3.819 4.890 18.561 1.00 98.06 110 VAL A C 1
ATOM 847 O O . VAL A 1 110 ? -4.336 3.856 19.006 1.00 98.06 110 VAL A O 1
ATOM 850 N N . ALA A 1 111 ? -4.254 5.452 17.437 1.00 98.00 111 ALA A N 1
ATOM 851 C CA . ALA A 1 111 ? -5.349 4.926 16.625 1.00 98.00 111 ALA A CA 1
ATOM 852 C C . ALA A 1 111 ? -4.904 4.427 15.245 1.00 98.00 111 ALA A C 1
ATOM 854 O O . ALA A 1 111 ? -5.660 3.681 14.619 1.00 98.00 111 ALA A O 1
ATOM 855 N N . LEU A 1 112 ? -3.718 4.826 14.786 1.00 98.50 112 LEU A N 1
ATOM 856 C CA . LEU A 1 112 ? -3.210 4.578 13.440 1.00 98.50 112 LEU A CA 1
ATOM 857 C C . LEU A 1 112 ? -1.696 4.344 13.465 1.00 98.50 112 LEU A C 1
ATOM 859 O O . LEU A 1 112 ? -0.984 5.043 14.177 1.00 98.50 112 LEU A O 1
ATOM 863 N N . VAL A 1 113 ? -1.226 3.412 12.642 1.00 98.50 113 VAL A N 1
ATOM 864 C CA . VAL A 1 113 ? 0.168 3.279 12.204 1.00 98.50 113 VAL A CA 1
ATOM 865 C C . VAL A 1 113 ? 0.188 3.465 10.688 1.00 98.50 113 VAL A C 1
ATOM 867 O O . VAL A 1 113 ? -0.602 2.830 9.983 1.00 98.50 113 VAL A O 1
ATOM 870 N N . SER A 1 114 ? 1.049 4.351 10.195 1.00 97.62 114 SER A N 1
ATOM 871 C CA . SER A 1 114 ? 1.134 4.712 8.775 1.00 97.62 114 SER A CA 1
ATOM 872 C C . SER A 1 114 ? 2.501 5.309 8.451 1.00 97.62 114 SER A C 1
ATOM 874 O O . SER A 1 114 ? 3.098 5.927 9.333 1.00 97.62 114 SER A O 1
ATOM 876 N N . PRO A 1 115 ? 2.993 5.214 7.207 1.00 94.19 115 PRO A N 1
ATOM 877 C CA . PRO A 1 115 ? 4.079 6.066 6.738 1.00 94.19 115 PRO A CA 1
ATOM 878 C C . PRO A 1 115 ? 3.744 7.552 6.812 1.00 94.19 115 PRO A C 1
ATOM 880 O O . PRO A 1 115 ? 2.567 7.915 6.845 1.00 94.19 115 PRO A O 1
ATOM 883 N N . GLU A 1 116 ? 4.773 8.396 6.809 1.00 89.56 116 GLU A N 1
ATOM 884 C CA . GLU A 1 116 ? 4.631 9.820 6.498 1.00 89.56 116 GLU A CA 1
ATOM 885 C C . GLU A 1 116 ? 4.442 10.025 4.991 1.00 89.56 116 GLU A C 1
ATOM 887 O O . GLU A 1 116 ? 5.125 9.394 4.183 1.00 89.56 116 GLU A O 1
ATOM 892 N N . ASP A 1 117 ? 3.537 10.924 4.613 1.00 83.94 117 ASP A N 1
ATOM 893 C CA . ASP A 1 117 ? 3.338 11.319 3.225 1.00 83.94 117 ASP A CA 1
ATOM 894 C C . ASP A 1 117 ? 4.475 12.237 2.751 1.00 83.94 117 ASP A C 1
ATOM 896 O O . ASP A 1 117 ? 4.458 13.464 2.907 1.00 83.94 117 ASP A O 1
ATOM 900 N N . ILE A 1 118 ? 5.475 11.615 2.132 1.00 73.12 118 ILE A N 1
ATOM 901 C CA . ILE A 1 118 ? 6.607 12.307 1.508 1.00 73.12 118 ILE A CA 1
ATOM 902 C C . ILE A 1 118 ? 6.383 12.602 0.012 1.00 73.12 118 ILE A C 1
ATOM 904 O O . ILE A 1 118 ? 7.319 13.011 -0.674 1.00 73.12 118 ILE A O 1
ATOM 908 N N . GLY A 1 119 ? 5.169 12.396 -0.520 1.00 66.12 119 GLY A N 1
ATOM 909 C CA . GLY A 1 119 ? 4.905 12.398 -1.964 1.00 66.12 119 GLY A CA 1
ATOM 910 C C . GLY A 1 119 ? 5.493 11.175 -2.690 1.00 66.12 119 GLY A C 1
ATOM 911 O O . GLY A 1 119 ? 5.970 10.232 -2.061 1.00 66.12 119 GLY A O 1
ATOM 912 N N . CYS A 1 120 ? 5.489 11.183 -4.030 1.00 59.78 120 CYS A N 1
ATOM 913 C CA . CYS A 1 120 ? 5.952 10.085 -4.902 1.00 59.78 120 CYS A CA 1
ATOM 914 C C . CYS A 1 120 ? 7.484 9.846 -4.914 1.00 59.78 120 CYS A C 1
ATOM 916 O O . CYS A 1 120 ? 8.070 9.575 -5.969 1.00 59.78 120 CYS A O 1
ATOM 918 N N . GLY A 1 121 ? 8.134 9.951 -3.753 1.00 52.59 121 GLY A N 1
ATOM 919 C CA . GLY A 1 121 ? 9.567 9.766 -3.538 1.00 52.59 121 GLY A CA 1
ATOM 920 C C . GLY A 1 121 ? 10.262 11.017 -2.979 1.00 52.59 121 GLY A C 1
ATOM 921 O O . GLY A 1 121 ? 9.707 12.115 -3.023 1.00 52.59 121 GLY A O 1
ATOM 922 N N . PRO A 1 122 ? 11.521 10.886 -2.516 1.00 44.03 122 PRO A N 1
ATOM 923 C CA . PRO A 1 122 ? 12.277 11.939 -1.813 1.00 44.03 122 PRO A CA 1
ATOM 924 C C . PRO A 1 122 ? 12.564 13.201 -2.649 1.00 44.03 122 PRO A C 1
ATOM 926 O O . PRO A 1 122 ? 13.114 14.174 -2.137 1.00 44.03 122 PRO A O 1
ATOM 929 N N . TYR A 1 123 ? 12.228 13.189 -3.941 1.00 46.56 123 TYR A N 1
ATOM 930 C CA . TYR A 1 123 ? 12.509 14.272 -4.885 1.00 46.56 123 TYR A CA 1
ATOM 931 C C . TYR A 1 123 ? 11.253 14.924 -5.478 1.00 46.56 123 TYR A C 1
ATOM 933 O O . TYR A 1 123 ? 11.374 15.882 -6.244 1.00 46.56 123 TYR A O 1
ATOM 941 N N . THR A 1 124 ? 10.059 14.453 -5.112 1.00 47.78 124 THR A N 1
ATOM 942 C CA . THR A 1 124 ? 8.794 15.160 -5.358 1.00 47.78 124 THR A CA 1
ATOM 943 C C . THR A 1 124 ? 8.420 15.924 -4.092 1.00 47.78 124 THR A C 1
ATOM 945 O O . THR A 1 124 ? 8.657 15.423 -3.001 1.00 47.78 124 THR A O 1
ATOM 948 N N . ARG A 1 125 ? 7.924 17.164 -4.215 1.00 46.78 125 ARG A N 1
ATOM 949 C CA . ARG A 1 125 ? 7.683 18.059 -3.065 1.00 46.78 125 ARG A CA 1
ATOM 950 C C . ARG A 1 125 ? 6.935 17.324 -1.936 1.00 46.78 125 ARG A C 1
ATOM 952 O O . ARG A 1 125 ? 5.941 16.669 -2.249 1.00 46.78 125 ARG A O 1
ATOM 959 N N . PRO A 1 126 ? 7.344 17.463 -0.659 1.00 51.84 126 PRO A N 1
ATOM 960 C CA . PRO A 1 126 ? 6.575 16.910 0.446 1.00 51.84 126 PRO A CA 1
ATOM 961 C C . PRO A 1 126 ? 5.249 17.668 0.512 1.00 51.84 126 PRO A C 1
ATOM 963 O O . PRO A 1 126 ? 5.200 18.839 0.886 1.00 51.84 126 PRO A O 1
ATOM 966 N N . PHE A 1 127 ? 4.169 17.028 0.072 1.00 54.91 127 PHE A N 1
ATOM 967 C CA . PHE A 1 127 ? 2.827 17.590 0.198 1.00 54.91 127 PHE A CA 1
ATOM 968 C C . PHE A 1 127 ? 2.242 17.340 1.595 1.00 54.91 127 PHE A C 1
ATOM 970 O O . PHE A 1 127 ? 1.300 18.038 1.968 1.00 54.91 127 PHE A O 1
ATOM 977 N N . GLY A 1 128 ? 2.801 16.402 2.372 1.00 61.41 128 GLY A N 1
ATOM 978 C CA . GLY A 1 128 ? 2.189 15.887 3.595 1.00 61.41 128 GLY A CA 1
ATOM 979 C C . GLY A 1 128 ? 3.147 15.642 4.763 1.00 61.41 128 GLY A C 1
ATOM 980 O O . GLY A 1 128 ? 2.976 14.664 5.481 1.00 61.41 128 GLY A O 1
ATOM 981 N N . THR A 1 129 ? 4.107 16.540 5.014 1.00 74.50 129 THR A N 1
ATOM 982 C CA . THR A 1 129 ? 4.866 16.536 6.282 1.00 74.50 129 THR A CA 1
ATOM 983 C C . THR A 1 129 ? 3.910 16.441 7.477 1.00 74.50 129 THR A C 1
ATOM 985 O O . THR A 1 129 ? 2.898 17.148 7.521 1.00 74.50 129 THR A O 1
ATOM 988 N N . GLU A 1 130 ? 4.205 15.535 8.412 1.00 83.00 130 GLU A N 1
ATOM 989 C CA . GLU A 1 130 ? 3.359 15.179 9.563 1.00 83.00 130 GLU A CA 1
ATOM 990 C C . GLU A 1 130 ? 1.961 14.629 9.208 1.00 83.00 130 GLU A C 1
ATOM 992 O O . GLU A 1 130 ? 1.076 14.544 10.071 1.00 83.00 130 GLU A O 1
ATOM 997 N N . LYS A 1 131 ? 1.732 14.224 7.953 1.00 89.75 131 LYS A N 1
ATOM 998 C CA . LYS A 1 131 ? 0.488 13.592 7.497 1.00 89.75 131 LYS A CA 1
ATOM 999 C C . LYS A 1 131 ? 0.712 12.107 7.164 1.00 89.75 131 LYS A C 1
ATOM 1001 O O . LYS A 1 131 ? 1.759 11.753 6.633 1.00 89.75 131 LYS A O 1
ATOM 1006 N N . PRO A 1 132 ? -0.254 11.222 7.472 1.00 93.19 132 PRO A N 1
ATOM 1007 C CA . PRO A 1 132 ? -0.184 9.806 7.121 1.00 93.19 132 PRO A CA 1
ATOM 1008 C C . PRO A 1 132 ? -0.268 9.565 5.610 1.00 93.19 132 PRO A C 1
ATOM 1010 O O . PRO A 1 132 ? -1.190 10.047 4.961 1.00 93.19 132 PRO A O 1
ATOM 1013 N N . GLU A 1 133 ? 0.596 8.740 5.040 1.00 91.56 133 GLU A N 1
ATOM 1014 C CA . GLU A 1 133 ? 0.475 8.325 3.643 1.00 91.56 133 GLU A CA 1
ATOM 1015 C C . GLU A 1 133 ? -0.732 7.395 3.421 1.00 91.56 133 GLU A C 1
ATOM 1017 O O . GLU A 1 133 ? -0.939 6.409 4.125 1.00 91.56 133 GLU A O 1
ATOM 1022 N N . SER A 1 134 ? -1.539 7.669 2.392 1.00 92.50 134 SER A N 1
ATOM 1023 C CA . SER A 1 134 ? -2.764 6.893 2.123 1.00 92.50 134 SER A CA 1
ATOM 1024 C C . SER A 1 134 ? -2.555 5.458 1.618 1.00 92.50 134 SER A C 1
ATOM 1026 O O . SER A 1 134 ? -3.516 4.684 1.604 1.00 92.50 134 SER A O 1
ATOM 1028 N N . SER A 1 135 ? -1.331 5.097 1.222 1.00 93.62 135 SER A N 1
ATOM 1029 C CA . SER A 1 135 ? -1.001 3.779 0.666 1.00 93.62 135 SER A CA 1
ATOM 1030 C C . SER A 1 135 ? -1.015 2.660 1.703 1.00 93.62 135 SER A C 1
ATOM 1032 O O . SER A 1 135 ? -1.281 1.517 1.335 1.00 93.62 135 SER A O 1
ATOM 1034 N N . PHE A 1 136 ? -0.792 2.976 2.983 1.00 97.50 136 PHE A N 1
ATOM 1035 C CA . PHE A 1 136 ? -0.838 2.028 4.091 1.00 97.50 136 PHE A CA 1
ATOM 1036 C C . PHE A 1 136 ? -1.394 2.696 5.348 1.00 97.50 136 PHE A C 1
ATOM 1038 O O . PHE A 1 136 ? -0.730 3.501 5.990 1.00 97.50 136 PHE A O 1
ATOM 1045 N N . LEU A 1 137 ? -2.609 2.317 5.742 1.00 98.44 137 LEU A N 1
ATOM 1046 C CA . LEU A 1 137 ? -3.271 2.836 6.937 1.00 98.44 137 LEU A CA 1
ATOM 1047 C C . LEU A 1 137 ? -3.736 1.679 7.822 1.00 98.44 137 LEU A C 1
ATOM 1049 O O . LEU A 1 137 ? -4.796 1.094 7.579 1.00 98.44 137 LEU A O 1
ATOM 1053 N N . LEU A 1 138 ? -2.964 1.350 8.861 1.00 98.69 138 LEU A N 1
ATOM 1054 C CA . LEU A 1 138 ? -3.345 0.335 9.842 1.00 98.69 138 LEU A CA 1
ATOM 1055 C C . LEU A 1 138 ? -3.993 0.986 11.064 1.00 98.69 138 LEU A C 1
ATOM 1057 O O . LEU A 1 138 ? -3.323 1.561 11.920 1.00 98.69 138 LEU A O 1
ATOM 1061 N N . PHE A 1 139 ? -5.306 0.848 11.179 1.00 98.62 139 PHE A N 1
ATOM 1062 C CA . PHE A 1 139 ? -6.075 1.386 12.292 1.00 98.62 139 PHE A CA 1
ATOM 1063 C C . PHE A 1 139 ? -6.346 0.348 13.373 1.00 98.62 139 PHE A C 1
ATOM 1065 O O . PHE A 1 139 ? -6.729 -0.788 13.077 1.00 98.62 139 PHE A O 1
ATOM 1072 N N . ARG A 1 140 ? -6.359 0.805 14.629 1.00 97.88 140 ARG A N 1
ATOM 1073 C CA . ARG A 1 140 ? -7.199 0.185 15.658 1.00 97.88 140 ARG A CA 1
ATOM 1074 C C . ARG A 1 140 ? -8.630 0.659 15.429 1.00 97.88 140 ARG A C 1
ATOM 1076 O O . ARG A 1 140 ? -8.960 1.833 15.633 1.00 97.88 140 ARG A O 1
ATOM 1083 N N . THR A 1 141 ? -9.483 -0.246 14.961 1.00 97.38 141 THR A N 1
ATOM 1084 C CA . THR A 1 141 ? -10.756 0.117 14.328 1.00 97.38 141 THR A CA 1
ATOM 1085 C C . THR A 1 141 ? -11.682 0.865 15.276 1.00 97.38 141 THR A C 1
ATOM 1087 O O . THR A 1 141 ? -12.283 1.866 14.887 1.00 97.38 141 THR A O 1
ATOM 1090 N N . ALA A 1 142 ? -11.833 0.392 16.517 1.00 96.19 142 ALA A N 1
ATOM 1091 C CA . ALA A 1 142 ? -12.812 0.950 17.447 1.00 96.19 142 ALA A CA 1
ATOM 1092 C C . ALA A 1 142 ? -12.498 2.405 17.864 1.00 96.19 142 ALA A C 1
ATOM 1094 O O . ALA A 1 142 ? -13.407 3.232 17.754 1.00 96.19 142 ALA A O 1
ATOM 1095 N N . PRO A 1 143 ? -11.264 2.773 18.267 1.00 96.69 143 PRO A N 1
ATOM 1096 C CA . PRO A 1 143 ? -10.906 4.168 18.533 1.00 96.69 143 PRO A CA 1
ATOM 1097 C C . PRO A 1 143 ? -11.028 5.068 17.306 1.00 96.69 143 PRO A C 1
ATOM 1099 O O . PRO A 1 143 ? -11.723 6.079 17.382 1.00 96.69 143 PRO A O 1
ATOM 1102 N N . ALA A 1 144 ? -10.471 4.670 16.157 1.00 97.00 144 ALA A N 1
ATOM 1103 C CA . ALA A 1 144 ? -10.571 5.460 14.928 1.00 97.00 144 ALA A CA 1
ATOM 1104 C C . ALA A 1 144 ? -12.040 5.694 14.518 1.00 97.00 144 ALA A C 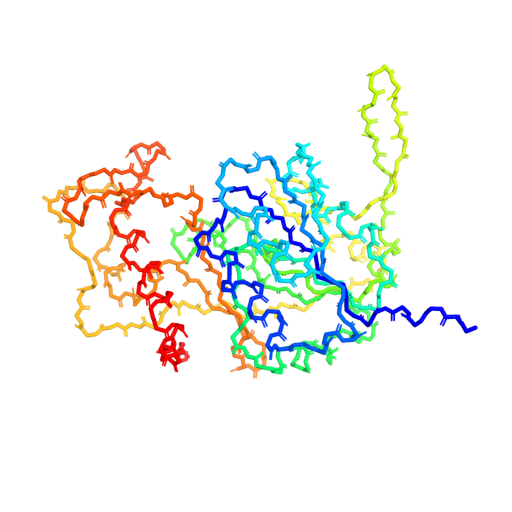1
ATOM 1106 O O . ALA A 1 144 ? -12.432 6.782 14.110 1.00 97.00 144 ALA A O 1
ATOM 1107 N N . ARG A 1 145 ? -12.927 4.715 14.730 1.00 96.69 145 ARG A N 1
ATOM 1108 C CA . ARG A 1 145 ? -14.361 4.849 14.427 1.00 96.69 145 ARG A CA 1
ATOM 1109 C C . ARG A 1 145 ? -15.070 5.959 15.219 1.00 96.69 145 ARG A C 1
ATOM 1111 O O . ARG A 1 145 ? -16.131 6.418 14.771 1.00 96.69 145 ARG A O 1
ATOM 1118 N N . ARG A 1 146 ? -14.528 6.379 16.368 1.00 95.94 146 ARG A N 1
ATOM 1119 C CA . ARG A 1 146 ? -15.080 7.465 17.200 1.00 95.94 146 ARG A CA 1
ATOM 1120 C C . ARG A 1 146 ? -14.906 8.835 16.547 1.00 95.94 146 ARG A C 1
ATOM 1122 O O . ARG A 1 146 ? -15.764 9.686 16.751 1.00 95.94 146 ARG A O 1
ATOM 1129 N N . THR A 1 147 ? -13.901 8.995 15.685 1.00 96.50 147 THR A N 1
ATOM 1130 C CA . THR A 1 147 ? -13.593 10.263 15.000 1.00 96.50 147 THR A CA 1
ATOM 1131 C C . THR A 1 147 ? -14.416 10.484 13.730 1.00 96.50 147 THR A C 1
ATOM 1133 O O . THR A 1 147 ? -14.278 11.490 13.034 1.00 96.50 147 THR A O 1
ATOM 1136 N N . ARG A 1 148 ? -15.320 9.547 13.405 1.00 96.12 148 ARG A N 1
ATOM 1137 C CA . ARG A 1 148 ? -16.164 9.646 12.214 1.00 96.12 148 ARG A CA 1
ATOM 1138 C C . ARG A 1 148 ? -17.125 10.823 12.293 1.00 96.12 148 ARG A C 1
ATOM 1140 O O . ARG A 1 148 ? -17.932 10.914 13.227 1.00 96.12 148 ARG A O 1
ATOM 1147 N N . ARG A 1 149 ? -17.152 11.611 11.223 1.00 95.00 149 ARG A N 1
ATOM 1148 C CA . ARG A 1 149 ? -18.023 12.777 11.049 1.00 95.00 149 ARG A CA 1
ATOM 1149 C C . ARG A 1 149 ? -19.138 12.488 10.058 1.00 95.00 149 ARG A C 1
ATOM 1151 O O . ARG A 1 149 ? -19.112 11.478 9.357 1.00 95.00 149 ARG A O 1
ATOM 1158 N N . TRP A 1 150 ? -20.137 13.361 10.043 1.00 94.38 150 TRP A N 1
ATOM 1159 C CA . TRP A 1 150 ? -21.216 13.309 9.069 1.00 94.38 150 TRP A CA 1
ATOM 1160 C C . TRP A 1 150 ? -20.749 13.858 7.727 1.00 94.38 150 TRP A C 1
ATOM 1162 O O . TRP A 1 150 ? -20.235 14.968 7.635 1.00 94.38 150 TRP A O 1
ATOM 1172 N N . PHE A 1 151 ? -20.986 13.068 6.695 1.00 91.44 151 PHE A N 1
ATOM 1173 C CA . PHE A 1 151 ? -20.826 13.415 5.298 1.00 91.44 151 PHE A CA 1
ATOM 1174 C C . PHE A 1 151 ? -22.173 13.256 4.603 1.00 91.44 151 PHE A C 1
ATOM 1176 O O . PHE A 1 151 ? -23.070 12.568 5.092 1.00 91.44 151 PHE A O 1
ATOM 1183 N N . TRP A 1 152 ? -22.299 13.858 3.427 1.00 89.94 152 TRP A N 1
ATOM 1184 C CA . TRP A 1 152 ? -23.515 13.800 2.628 1.00 89.94 152 TRP A CA 1
ATOM 1185 C C . TRP A 1 152 ? -23.166 13.301 1.240 1.00 89.94 152 TRP A C 1
ATOM 1187 O O . TRP A 1 152 ? -22.314 13.881 0.571 1.00 89.94 152 TRP A O 1
ATOM 1197 N N . ARG A 1 153 ? -23.828 12.234 0.801 1.00 85.44 153 ARG A N 1
ATOM 1198 C CA . ARG A 1 153 ? -23.697 11.719 -0.564 1.00 85.44 153 ARG A CA 1
ATOM 1199 C C . ARG A 1 153 ? -24.970 11.983 -1.339 1.00 85.44 153 ARG A C 1
ATOM 1201 O O . ARG A 1 153 ? -26.068 11.763 -0.831 1.00 85.44 153 ARG A O 1
ATOM 1208 N N . GLN A 1 154 ? -24.806 12.432 -2.576 1.00 83.81 154 GLN A N 1
ATOM 1209 C CA . GLN A 1 154 ? -25.910 12.538 -3.512 1.00 83.81 154 GLN A CA 1
ATOM 1210 C C . GLN A 1 154 ? -26.238 11.142 -4.049 1.00 83.81 154 GLN A C 1
ATOM 1212 O O . GLN A 1 154 ? -25.374 10.463 -4.603 1.00 83.81 154 GLN A O 1
ATOM 1217 N N . ARG A 1 155 ? -27.492 10.717 -3.899 1.00 79.81 155 ARG A N 1
ATOM 1218 C CA . ARG A 1 155 ? -28.037 9.515 -4.532 1.00 79.81 155 ARG A CA 1
ATOM 1219 C C . ARG A 1 155 ? -29.301 9.911 -5.286 1.00 79.81 155 ARG A C 1
ATOM 1221 O O . ARG A 1 155 ? -30.320 10.229 -4.677 1.00 79.81 155 ARG A O 1
ATOM 1228 N N . PHE A 1 156 ? -29.221 9.920 -6.616 1.00 83.81 156 PHE A N 1
ATOM 1229 C CA . PHE A 1 156 ? -30.233 10.534 -7.483 1.00 83.81 156 PHE A CA 1
ATOM 1230 C C . PHE A 1 156 ? -30.501 11.994 -7.077 1.00 83.81 156 PHE A C 1
ATOM 1232 O O . PHE A 1 156 ? -29.598 12.825 -7.154 1.00 83.81 156 PHE A O 1
ATOM 1239 N N . LYS A 1 157 ? -31.720 12.307 -6.624 1.00 86.44 157 LYS A N 1
ATOM 1240 C CA . LYS A 1 157 ? -32.118 13.640 -6.145 1.00 86.44 157 LYS A CA 1
ATOM 1241 C C . LYS A 1 157 ? -32.052 13.789 -4.616 1.00 86.44 157 LYS A C 1
ATOM 1243 O O . LYS A 1 157 ? -32.330 14.869 -4.112 1.00 86.44 157 LYS A O 1
ATOM 1248 N N . LEU A 1 158 ? -31.686 12.737 -3.877 1.00 89.19 158 LEU A N 1
ATOM 1249 C CA . LEU A 1 158 ? -31.670 12.731 -2.412 1.00 89.19 158 LEU A CA 1
ATOM 1250 C C . LEU A 1 158 ? -30.243 12.868 -1.872 1.00 89.19 158 LEU A C 1
ATOM 1252 O O . LEU A 1 158 ? -29.335 12.149 -2.294 1.00 89.19 158 LEU A O 1
ATOM 1256 N N . ARG A 1 159 ? -30.058 13.748 -0.883 1.00 88.25 159 ARG A N 1
ATOM 1257 C CA . ARG A 1 159 ? -28.831 13.815 -0.080 1.00 88.25 159 ARG A CA 1
ATOM 1258 C C . ARG A 1 159 ? -28.974 12.886 1.113 1.00 88.25 159 ARG A C 1
ATOM 1260 O O . ARG A 1 159 ? -29.786 13.135 1.999 1.00 88.25 159 ARG A O 1
ATOM 1267 N N . VAL A 1 160 ? -28.179 11.824 1.136 1.00 90.00 160 VAL A N 1
ATOM 1268 C CA . VAL A 1 160 ? -28.203 10.832 2.214 1.00 90.00 160 VAL A CA 1
ATOM 1269 C C . VAL A 1 160 ? -27.026 11.093 3.157 1.00 90.00 160 VAL A C 1
ATOM 1271 O O . VAL A 1 160 ? -25.878 11.114 2.691 1.00 90.00 160 VAL A O 1
ATOM 1274 N N . PRO A 1 161 ? -27.274 11.306 4.463 1.00 93.12 161 PRO A N 1
ATOM 1275 C CA . PRO A 1 161 ? -26.205 11.448 5.436 1.00 93.12 161 PRO A CA 1
ATOM 1276 C C . PRO A 1 161 ? -25.552 10.093 5.712 1.00 93.12 161 PRO A C 1
ATOM 1278 O O . PRO A 1 161 ? -26.225 9.066 5.809 1.00 93.12 161 PRO A O 1
ATOM 1281 N N . TYR A 1 162 ? -24.237 10.084 5.895 1.00 92.69 162 TYR A N 1
ATOM 1282 C CA . TYR A 1 162 ? -23.503 8.912 6.368 1.00 92.69 162 TYR A CA 1
ATOM 1283 C C . TYR A 1 162 ? -22.338 9.332 7.265 1.00 92.69 162 TYR A C 1
ATOM 1285 O O . TYR A 1 162 ? -21.814 10.436 7.137 1.00 92.69 162 TYR A O 1
ATOM 1293 N N . ARG A 1 163 ? -21.923 8.457 8.189 1.00 94.12 163 ARG A N 1
ATOM 1294 C CA . ARG A 1 163 ? -20.755 8.703 9.047 1.00 94.12 163 ARG A CA 1
ATOM 1295 C C . ARG A 1 163 ? -19.520 8.007 8.497 1.00 94.12 163 ARG A C 1
ATOM 1297 O O . ARG A 1 163 ? -19.571 6.802 8.259 1.00 94.12 163 ARG A O 1
ATOM 1304 N N . ALA A 1 164 ? -18.411 8.723 8.356 1.00 95.19 164 ALA A N 1
ATOM 1305 C CA . ALA A 1 164 ? -17.143 8.173 7.870 1.00 95.19 164 ALA A CA 1
ATOM 1306 C C . ALA A 1 164 ? -15.933 8.856 8.509 1.00 95.19 164 ALA A C 1
ATOM 1308 O O . ALA A 1 164 ? -16.070 9.924 9.105 1.00 95.19 164 ALA A O 1
ATOM 1309 N N . LEU A 1 165 ? -14.766 8.213 8.408 1.00 95.19 165 LEU A N 1
ATOM 1310 C CA . LEU A 1 165 ? -13.493 8.864 8.710 1.00 95.19 165 LEU A CA 1
ATOM 1311 C C . LEU A 1 165 ? -13.261 9.984 7.700 1.00 95.19 165 LEU A C 1
ATOM 1313 O O . LEU A 1 165 ? -13.583 9.832 6.526 1.00 95.19 165 LEU A O 1
ATOM 1317 N N . ASP A 1 166 ? -12.699 11.098 8.147 1.00 94.56 166 ASP A N 1
ATOM 1318 C CA . ASP A 1 166 ? -12.361 12.203 7.258 1.00 94.56 166 ASP A CA 1
ATOM 1319 C C . ASP A 1 166 ? -10.963 12.003 6.664 1.00 94.56 166 ASP A C 1
ATOM 1321 O O . ASP A 1 166 ? -9.964 12.456 7.210 1.00 94.56 166 ASP A O 1
ATOM 1325 N N . LEU A 1 167 ? -10.919 11.277 5.547 1.00 92.81 167 LEU A N 1
ATOM 1326 C CA . LEU A 1 167 ? -9.732 11.087 4.708 1.00 92.81 167 LEU A CA 1
ATOM 1327 C C . LEU A 1 167 ? -9.642 12.120 3.568 1.00 92.81 167 LEU A C 1
ATOM 1329 O O . LEU A 1 167 ? -8.966 11.865 2.575 1.00 92.81 167 LEU A O 1
ATOM 1333 N N . SER A 1 168 ? -10.369 13.238 3.667 1.00 86.06 168 SER A N 1
ATOM 1334 C CA . SER A 1 168 ? -10.395 14.297 2.650 1.00 86.06 168 SER A CA 1
ATOM 1335 C C . SER A 1 168 ? -9.473 15.474 3.001 1.00 86.06 168 SER A C 1
ATOM 1337 O O . SER A 1 168 ? -8.867 15.496 4.075 1.00 86.06 168 SER A O 1
ATOM 1339 N N . GLY A 1 169 ? -9.392 16.449 2.094 1.00 84.81 169 GLY A N 1
ATOM 1340 C CA . GLY A 1 169 ? -8.595 17.673 2.202 1.00 84.81 169 GLY A CA 1
ATOM 1341 C C . GLY A 1 169 ? -7.806 17.921 0.917 1.00 84.81 169 GLY A C 1
ATOM 1342 O O . GLY A 1 169 ? -8.204 17.419 -0.137 1.00 84.81 169 GLY A O 1
ATOM 1343 N N . ASP A 1 170 ? -6.704 18.670 1.018 1.00 79.00 170 ASP A N 1
ATOM 1344 C CA . ASP A 1 170 ? -5.830 18.997 -0.124 1.00 79.00 170 ASP A CA 1
ATOM 1345 C C . ASP A 1 170 ? -5.210 17.741 -0.754 1.00 79.00 170 ASP A C 1
ATOM 1347 O O . ASP A 1 170 ? -5.093 17.631 -1.972 1.00 79.00 170 ASP A O 1
ATOM 1351 N N . HIS A 1 171 ? -4.878 16.759 0.084 1.00 82.56 171 HIS A N 1
ATOM 1352 C CA . HIS A 1 171 ? -4.540 15.392 -0.304 1.00 82.56 171 HIS A CA 1
ATOM 1353 C C . HIS A 1 171 ? -5.309 14.389 0.568 1.00 82.56 171 HIS A C 1
ATOM 1355 O O . HIS A 1 171 ? -5.971 14.742 1.552 1.00 82.56 171 HIS A O 1
ATOM 1361 N N . ILE A 1 172 ? -5.269 13.114 0.180 1.00 86.62 172 ILE A N 1
ATOM 1362 C CA . ILE A 1 172 ? -5.908 12.034 0.940 1.00 86.62 172 ILE A CA 1
ATOM 1363 C C . ILE A 1 172 ? -5.241 11.966 2.312 1.00 86.62 172 ILE A C 1
ATOM 1365 O O . ILE A 1 172 ? -4.029 12.025 2.362 1.00 86.62 172 ILE A O 1
ATOM 1369 N N . THR A 1 173 ? -6.029 11.807 3.380 1.00 90.88 173 THR A N 1
ATOM 1370 C CA . THR A 1 173 ? -5.608 11.842 4.804 1.00 90.88 173 THR A CA 1
ATOM 1371 C C . THR A 1 173 ? -5.229 13.215 5.367 1.00 90.88 173 THR A C 1
ATOM 1373 O O . THR A 1 173 ? -5.009 13.302 6.574 1.00 90.88 173 THR A O 1
ATOM 1376 N N . TYR A 1 174 ? -5.241 14.298 4.582 1.00 89.56 174 TYR A N 1
ATOM 1377 C CA . TYR A 1 174 ? -4.813 15.625 5.046 1.00 89.56 174 TYR A CA 1
ATOM 1378 C C . TYR A 1 174 ? -5.454 16.037 6.382 1.00 89.56 174 TYR A C 1
ATOM 1380 O O . TYR A 1 174 ? -4.771 16.510 7.293 1.00 89.56 174 TYR A O 1
ATOM 1388 N N . ASN A 1 175 ? -6.766 15.841 6.526 1.00 91.69 175 ASN A N 1
ATOM 1389 C CA . ASN A 1 175 ? -7.483 16.188 7.753 1.00 91.69 175 ASN A CA 1
ATOM 1390 C C . ASN A 1 175 ? -7.297 15.169 8.890 1.00 91.69 175 ASN A C 1
ATOM 1392 O O . ASN A 1 175 ? -7.620 15.478 10.036 1.00 91.69 175 ASN A O 1
ATOM 1396 N N . LEU A 1 176 ? -6.811 13.960 8.609 1.00 94.19 176 LEU A N 1
ATOM 1397 C CA . LEU A 1 176 ? -6.852 12.828 9.533 1.00 94.19 176 LEU A CA 1
ATOM 1398 C C . LEU A 1 176 ? -6.130 13.097 10.866 1.00 94.19 176 LEU A C 1
ATOM 1400 O O . LEU A 1 176 ? -6.750 12.822 11.894 1.00 94.19 176 LEU A O 1
ATOM 1404 N N . PRO A 1 177 ? -4.912 13.677 10.918 1.00 94.62 177 PRO A N 1
ATOM 1405 C CA . PRO A 1 177 ? -4.236 13.936 12.193 1.00 94.62 177 PRO A CA 1
ATOM 1406 C C . PRO A 1 177 ? -5.024 14.858 13.122 1.00 94.62 177 PRO A C 1
ATOM 1408 O O . PRO A 1 177 ? -5.235 14.521 14.283 1.00 94.62 177 PRO A O 1
ATOM 1411 N N . VAL A 1 178 ? -5.550 15.967 12.593 1.00 94.31 178 VAL A N 1
ATOM 1412 C CA . VAL A 1 178 ? -6.391 16.899 13.363 1.00 94.31 178 VAL A CA 1
ATOM 1413 C C . VAL A 1 178 ? -7.637 16.182 13.882 1.00 94.31 178 VAL A C 1
ATOM 1415 O O . VAL A 1 178 ? -8.012 16.330 15.038 1.00 94.31 178 VAL A O 1
ATOM 1418 N N . ARG A 1 179 ? -8.247 15.325 13.058 1.00 95.06 179 ARG A N 1
ATOM 1419 C CA . ARG A 1 179 ? -9.458 14.572 13.425 1.00 95.06 179 ARG A CA 1
ATOM 1420 C C . ARG A 1 179 ? -9.199 13.524 14.500 1.00 95.06 179 ARG A C 1
ATOM 1422 O O . ARG A 1 179 ? -10.106 13.215 15.268 1.00 95.06 179 ARG A O 1
ATOM 1429 N N . LEU A 1 180 ? -8.001 12.946 14.538 1.00 96.94 180 LEU A N 1
ATOM 1430 C CA . LEU A 1 180 ? -7.576 12.086 15.639 1.00 96.94 180 LEU A CA 1
ATOM 1431 C C . LEU A 1 180 ? -7.368 12.922 16.910 1.00 96.94 180 LEU A C 1
ATOM 1433 O O . LEU A 1 180 ? -7.939 12.585 17.950 1.00 96.94 180 LEU A O 1
ATOM 1437 N N . ALA A 1 181 ? -6.650 14.042 16.801 1.00 97.12 181 ALA A N 1
ATOM 1438 C CA . ALA A 1 181 ? -6.341 14.931 17.918 1.00 97.12 181 ALA A CA 1
ATOM 1439 C C . ALA A 1 181 ? -7.597 15.520 18.588 1.00 97.12 181 ALA A C 1
ATOM 1441 O O . ALA A 1 181 ? -7.671 15.533 19.816 1.00 97.12 181 ALA A O 1
ATOM 1442 N N . ASP A 1 182 ? -8.626 15.884 17.810 1.00 97.00 182 ASP A N 1
ATOM 1443 C CA . ASP A 1 182 ? -9.942 16.350 18.297 1.00 97.00 182 ASP A CA 1
ATOM 1444 C C . ASP A 1 182 ? -10.607 15.355 19.277 1.00 97.00 182 ASP A C 1
ATOM 1446 O O . ASP A 1 182 ? -11.483 15.717 20.062 1.00 97.00 182 ASP A O 1
ATOM 1450 N N . HIS A 1 183 ? -10.203 14.082 19.234 1.00 96.94 183 HIS A N 1
ATOM 1451 C CA . HIS A 1 183 ? -10.698 13.006 20.091 1.00 96.94 183 HIS A CA 1
ATOM 1452 C C . HIS A 1 183 ? -9.640 12.477 21.074 1.00 96.94 183 HIS A C 1
ATOM 1454 O O . HIS A 1 183 ? -9.814 11.391 21.635 1.00 96.94 183 HIS A O 1
ATOM 1460 N N . GLY A 1 184 ? -8.545 13.216 21.275 1.00 97.69 184 GLY A N 1
ATOM 1461 C CA . GLY A 1 184 ? -7.426 12.821 22.132 1.00 97.69 184 GLY A CA 1
ATOM 1462 C C . GLY A 1 184 ? -6.634 11.624 21.601 1.00 97.69 184 GLY A C 1
ATOM 1463 O O . GLY A 1 184 ? -5.917 10.987 22.371 1.00 97.69 184 GLY A O 1
ATOM 1464 N N . LEU A 1 185 ? -6.787 11.288 20.316 1.00 98.25 185 LEU A N 1
ATOM 1465 C CA . LEU A 1 185 ? -6.092 10.187 19.656 1.00 98.25 185 LEU A CA 1
ATOM 1466 C C . LEU A 1 185 ? -4.885 10.697 18.866 1.00 98.25 185 LEU A C 1
ATOM 1468 O O . LEU A 1 185 ? -4.856 11.837 18.413 1.00 98.25 185 LEU A O 1
ATOM 1472 N N . THR A 1 186 ? -3.914 9.817 18.654 1.00 97.62 186 THR A N 1
ATOM 1473 C CA . THR A 1 186 ? -2.715 10.090 17.853 1.00 97.62 186 THR A CA 1
ATOM 1474 C C . THR 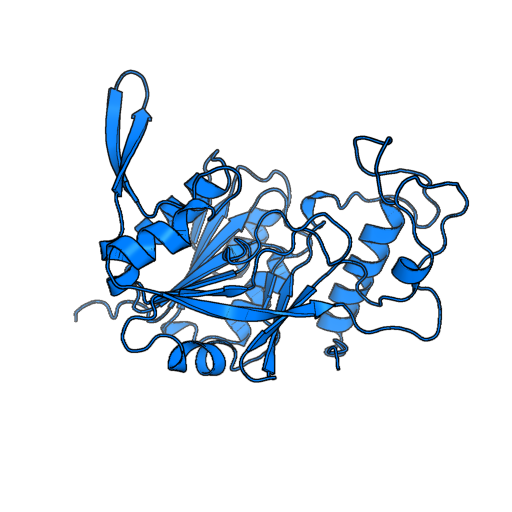A 1 186 ? -2.451 8.965 16.847 1.00 97.62 186 THR A C 1
ATOM 1476 O O . THR A 1 186 ? -3.224 8.004 16.745 1.00 97.62 186 THR A O 1
ATOM 1479 N N . TRP A 1 187 ? -1.368 9.085 16.089 1.00 97.56 187 TRP A N 1
ATOM 1480 C CA . TRP A 1 187 ? -0.874 8.082 15.159 1.00 97.56 187 TRP A CA 1
ATOM 1481 C C . TRP A 1 187 ? 0.639 7.904 15.317 1.00 97.56 187 TRP A C 1
ATOM 1483 O O . TRP A 1 187 ? 1.332 8.809 15.776 1.00 97.56 187 TRP A O 1
ATOM 1493 N N . THR A 1 188 ? 1.131 6.730 14.939 1.00 97.25 188 THR A N 1
ATOM 1494 C CA . THR A 1 188 ? 2.557 6.410 14.906 1.00 97.25 188 THR A CA 1
ATOM 1495 C C . THR A 1 188 ? 3.041 6.422 13.464 1.00 97.25 188 THR A C 1
ATOM 1497 O O . THR A 1 188 ? 2.475 5.749 12.597 1.00 97.25 188 THR A O 1
ATOM 1500 N N . MET A 1 189 ? 4.104 7.183 13.234 1.00 95.88 189 MET A N 1
ATOM 1501 C CA . MET A 1 189 ? 4.748 7.330 11.938 1.00 95.88 189 MET A CA 1
ATOM 1502 C C . MET A 1 189 ? 5.707 6.166 11.663 1.00 95.88 189 MET A C 1
ATOM 1504 O O . MET A 1 189 ? 6.509 5.793 12.518 1.00 95.88 189 MET A O 1
ATOM 1508 N N . MET A 1 190 ? 5.648 5.619 10.451 1.00 96.00 190 MET A N 1
ATOM 1509 C CA . MET A 1 190 ? 6.636 4.677 9.927 1.00 96.00 190 MET A CA 1
ATOM 1510 C C . MET A 1 190 ? 7.719 5.440 9.166 1.00 96.00 190 MET A C 1
ATOM 1512 O O . MET A 1 190 ? 7.431 6.379 8.423 1.00 96.00 190 MET A O 1
ATOM 1516 N N . LYS A 1 191 ? 8.968 5.005 9.320 1.00 93.00 191 LYS A N 1
ATOM 1517 C CA . LYS A 1 191 ? 10.114 5.571 8.612 1.00 93.00 191 LYS A CA 1
ATOM 1518 C C . LYS A 1 191 ? 10.037 5.205 7.134 1.00 93.00 191 LYS A C 1
ATOM 1520 O O . LYS A 1 191 ? 9.911 4.025 6.803 1.00 93.00 191 LYS A O 1
ATOM 1525 N N . VAL A 1 192 ? 10.179 6.198 6.261 1.00 92.19 192 VAL A N 1
ATOM 1526 C CA . VAL A 1 192 ? 10.310 5.982 4.818 1.00 92.19 192 VAL A CA 1
ATOM 1527 C C . VAL A 1 192 ? 11.775 5.731 4.467 1.00 92.19 192 VAL A C 1
ATOM 1529 O O . VAL A 1 192 ? 12.669 6.452 4.912 1.00 92.19 192 VAL A O 1
ATOM 1532 N N . LEU A 1 193 ? 12.021 4.687 3.685 1.00 92.75 193 LEU A N 1
ATOM 1533 C CA . LEU A 1 193 ? 13.334 4.264 3.218 1.00 92.75 193 LEU A CA 1
ATOM 1534 C C . LEU A 1 193 ? 13.305 4.187 1.692 1.00 92.75 193 LEU A C 1
ATOM 1536 O O . LEU A 1 193 ? 12.414 3.589 1.093 1.00 92.75 193 LEU A O 1
ATOM 1540 N N . THR A 1 194 ? 14.295 4.793 1.056 1.00 91.19 194 THR A N 1
ATOM 1541 C CA . THR A 1 194 ? 14.461 4.756 -0.397 1.00 91.19 194 THR A CA 1
ATOM 1542 C C . THR A 1 194 ? 14.935 3.383 -0.859 1.00 91.19 194 THR A C 1
ATOM 1544 O O . THR A 1 194 ? 15.552 2.649 -0.089 1.00 91.19 194 THR A O 1
ATOM 1547 N N . SER A 1 195 ? 14.732 3.064 -2.137 1.00 93.12 195 SER A N 1
ATOM 1548 C CA . SER A 1 195 ? 15.304 1.865 -2.758 1.00 93.12 195 SER A CA 1
ATOM 1549 C C . SER A 1 195 ? 16.811 1.700 -2.470 1.00 93.12 195 SER A C 1
ATOM 1551 O O . SER A 1 195 ? 17.536 2.699 -2.443 1.00 93.12 195 SER A O 1
ATOM 1553 N N . PRO A 1 196 ? 17.323 0.458 -2.326 1.00 94.06 196 PRO A N 1
ATOM 1554 C CA . PRO A 1 196 ? 18.760 0.214 -2.264 1.00 94.06 196 PRO A CA 1
ATOM 1555 C C . PRO A 1 196 ? 19.450 0.693 -3.543 1.00 94.06 196 PRO A C 1
ATOM 1557 O O . PRO A 1 196 ? 18.856 0.697 -4.633 1.00 94.06 196 PRO A O 1
ATOM 1560 N N . ARG A 1 197 ? 20.713 1.096 -3.389 1.00 93.69 197 ARG A N 1
ATOM 1561 C CA . ARG A 1 197 ? 21.562 1.520 -4.501 1.00 93.69 197 ARG A CA 1
ATOM 1562 C C . ARG A 1 197 ? 22.227 0.324 -5.183 1.00 93.69 197 ARG A C 1
ATOM 1564 O O . ARG A 1 197 ? 22.498 -0.683 -4.533 1.00 93.69 197 ARG A O 1
ATOM 1571 N N . THR A 1 198 ? 22.495 0.452 -6.475 1.00 93.50 198 THR A N 1
ATOM 1572 C CA . THR A 1 198 ? 23.242 -0.509 -7.297 1.00 93.50 198 THR A CA 1
ATOM 1573 C C . THR A 1 198 ? 24.599 0.060 -7.701 1.00 93.50 198 THR A C 1
ATOM 1575 O O . THR A 1 198 ? 24.784 1.276 -7.711 1.00 93.50 198 THR A O 1
ATOM 1578 N N . ASP A 1 199 ? 25.542 -0.811 -8.070 1.00 91.94 199 ASP A N 1
ATOM 1579 C CA . ASP A 1 199 ? 26.861 -0.390 -8.573 1.00 91.94 199 ASP A CA 1
ATOM 1580 C C . ASP A 1 199 ? 26.799 0.115 -10.022 1.00 91.94 199 ASP A C 1
ATOM 1582 O O . ASP A 1 199 ? 27.590 0.961 -10.432 1.00 91.94 199 ASP A O 1
ATOM 1586 N N . ALA A 1 200 ? 25.833 -0.385 -10.796 1.00 91.75 200 ALA A N 1
ATOM 1587 C CA . ALA A 1 200 ? 25.592 0.001 -12.180 1.00 91.75 200 ALA A CA 1
ATOM 1588 C C . ALA A 1 200 ? 24.199 0.618 -12.346 1.00 91.75 200 ALA A C 1
ATOM 1590 O O . ALA A 1 200 ? 23.245 0.227 -11.667 1.00 91.75 200 ALA A O 1
ATOM 1591 N N . ALA A 1 201 ? 24.092 1.561 -13.282 1.00 91.69 201 ALA A N 1
ATOM 1592 C CA . ALA A 1 201 ? 22.838 2.195 -13.659 1.00 91.69 201 ALA A CA 1
ATOM 1593 C C . ALA A 1 201 ? 21.838 1.162 -14.208 1.00 91.69 201 ALA A C 1
ATOM 1595 O O . ALA A 1 201 ? 22.150 0.438 -15.153 1.00 91.69 201 ALA A O 1
ATOM 1596 N N . ILE A 1 202 ? 20.623 1.127 -13.657 1.00 91.00 202 ILE A N 1
ATOM 1597 C CA . ILE A 1 202 ? 19.537 0.259 -14.138 1.00 91.00 202 ILE A CA 1
ATOM 1598 C C . ILE A 1 202 ? 18.860 0.801 -15.400 1.00 91.00 202 ILE A C 1
ATOM 1600 O O . ILE A 1 202 ? 18.158 0.068 -16.087 1.00 91.00 202 ILE A O 1
ATOM 1604 N N . TYR A 1 203 ? 19.036 2.091 -15.692 1.00 91.81 203 TYR A N 1
ATOM 1605 C CA . TYR A 1 203 ? 18.433 2.763 -16.836 1.00 91.81 203 TYR A CA 1
ATOM 1606 C C . TYR A 1 2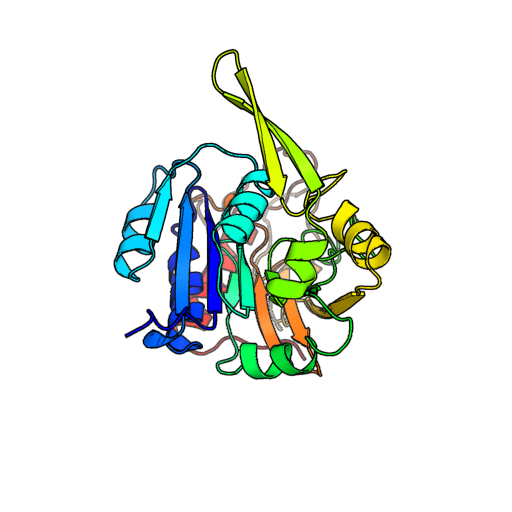03 ? 19.233 4.016 -17.200 1.00 91.81 203 TYR A C 1
ATOM 1608 O O . TYR A 1 203 ? 19.632 4.777 -16.321 1.00 91.81 203 TYR A O 1
ATOM 1616 N N . ALA A 1 204 ? 19.424 4.263 -18.493 1.00 90.00 204 ALA A N 1
ATOM 1617 C CA . ALA A 1 204 ? 20.034 5.485 -19.004 1.00 90.00 204 ALA A CA 1
ATOM 1618 C C . ALA A 1 204 ? 19.232 5.968 -20.225 1.00 90.00 204 ALA A C 1
ATOM 1620 O O . ALA A 1 204 ? 19.234 5.280 -21.250 1.00 90.00 204 ALA A O 1
ATOM 1621 N N . PRO A 1 205 ? 18.521 7.111 -20.144 1.00 88.00 205 PRO A N 1
ATOM 1622 C CA . PRO A 1 205 ? 17.754 7.613 -21.275 1.00 88.00 205 PRO A CA 1
ATOM 1623 C C . PRO A 1 205 ? 18.693 8.035 -22.408 1.00 88.00 205 PRO A C 1
ATOM 1625 O O . PRO A 1 205 ? 19.753 8.612 -22.175 1.00 88.00 205 PRO A O 1
ATOM 1628 N N . ARG A 1 206 ? 18.278 7.776 -23.651 1.00 88.25 206 ARG A N 1
ATOM 1629 C CA . ARG A 1 206 ? 18.987 8.201 -24.875 1.00 88.25 206 ARG A CA 1
ATOM 1630 C C . ARG A 1 206 ? 18.567 9.594 -25.363 1.00 88.25 206 ARG A C 1
ATOM 1632 O O . ARG A 1 206 ? 18.892 9.985 -26.479 1.00 88.25 206 ARG A O 1
ATOM 1639 N N . PHE A 1 207 ? 17.807 10.309 -24.546 1.00 87.38 207 PHE A N 1
ATOM 1640 C CA . PHE A 1 207 ? 17.155 11.572 -24.860 1.00 87.38 207 PHE A CA 1
ATOM 1641 C C . PHE A 1 207 ? 17.112 12.447 -23.605 1.00 87.38 207 PHE A C 1
ATOM 1643 O O . PHE A 1 207 ? 17.289 11.950 -22.490 1.00 87.38 207 PHE A O 1
ATOM 1650 N N . ASP A 1 208 ? 16.878 13.745 -23.785 1.00 84.06 208 ASP A N 1
ATOM 1651 C CA . ASP A 1 208 ? 16.730 14.671 -22.666 1.00 84.06 208 ASP A CA 1
ATOM 1652 C C . ASP A 1 208 ? 15.321 14.564 -22.066 1.00 84.06 208 ASP A C 1
ATOM 1654 O O . ASP A 1 208 ? 14.314 14.725 -22.760 1.00 84.06 208 ASP A O 1
ATOM 1658 N N . ALA A 1 209 ? 15.251 14.250 -20.775 1.00 83.75 209 ALA A N 1
ATOM 1659 C CA . ALA A 1 209 ? 14.011 14.025 -20.046 1.00 83.75 209 ALA A CA 1
ATOM 1660 C C . ALA A 1 209 ? 13.903 15.050 -18.900 1.00 83.75 209 ALA A C 1
ATOM 1662 O O . ALA A 1 209 ? 14.754 15.037 -18.009 1.00 83.75 209 ALA A O 1
ATOM 1663 N N . PRO A 1 210 ? 12.855 15.900 -18.850 1.00 80.75 210 PRO A N 1
ATOM 1664 C CA . PRO A 1 210 ? 12.836 17.095 -17.995 1.00 80.75 210 PRO A CA 1
ATOM 1665 C C . PRO A 1 210 ? 13.049 16.879 -16.488 1.00 80.75 210 PRO A C 1
ATOM 1667 O O . PRO A 1 210 ? 13.586 17.758 -15.818 1.00 80.75 210 PRO A O 1
ATOM 1670 N N . LEU A 1 211 ? 12.611 15.742 -15.931 1.00 80.44 211 LEU A N 1
ATOM 1671 C CA . LEU A 1 211 ? 12.809 15.400 -14.510 1.00 80.44 211 LEU A CA 1
ATOM 1672 C C . LEU A 1 211 ? 13.859 14.310 -14.282 1.00 80.44 211 LEU A C 1
ATOM 1674 O O . LEU A 1 211 ? 14.004 13.816 -13.159 1.00 80.44 211 LEU A O 1
ATOM 1678 N N . TRP A 1 212 ? 14.575 13.906 -15.328 1.00 87.56 212 TRP A N 1
ATOM 1679 C CA . TRP A 1 212 ? 15.589 12.881 -15.189 1.00 87.56 212 TRP A CA 1
ATOM 1680 C C . TRP A 1 212 ? 16.788 13.394 -14.399 1.00 87.56 212 TRP A C 1
ATOM 1682 O O . TRP A 1 212 ? 17.293 14.493 -14.617 1.00 87.56 212 TRP A O 1
ATOM 1692 N N . LYS A 1 213 ? 17.257 12.555 -13.479 1.00 87.69 213 LYS A N 1
ATOM 1693 C CA . LYS A 1 213 ? 18.476 12.776 -12.713 1.00 87.69 213 LYS A CA 1
ATOM 1694 C C . LYS A 1 213 ? 19.297 11.488 -12.747 1.00 87.69 213 LYS A C 1
ATOM 1696 O O . LYS A 1 213 ? 18.714 10.433 -12.484 1.00 87.69 213 LYS A O 1
ATOM 1701 N N . PRO A 1 214 ? 20.607 11.527 -13.052 1.00 88.06 214 PRO A N 1
ATOM 1702 C CA . PRO A 1 214 ? 21.436 10.323 -13.135 1.00 88.06 214 PRO A CA 1
ATOM 1703 C C . PRO A 1 214 ? 21.386 9.446 -11.878 1.00 88.06 214 PRO A C 1
ATOM 1705 O O . PRO A 1 214 ? 21.489 8.226 -11.968 1.00 88.06 214 PRO A O 1
ATOM 1708 N N . GLU A 1 215 ? 21.159 10.034 -10.703 1.00 88.94 215 GLU A N 1
ATOM 1709 C CA . GLU A 1 215 ? 21.047 9.305 -9.440 1.00 88.94 215 GLU A CA 1
ATOM 1710 C C . GLU A 1 215 ? 19.845 8.353 -9.414 1.00 88.94 215 GLU A C 1
ATOM 1712 O O . GLU A 1 215 ? 19.915 7.325 -8.742 1.00 88.94 215 GLU A O 1
ATOM 1717 N N . LEU A 1 216 ? 18.771 8.649 -10.163 1.00 88.44 216 LEU A N 1
ATOM 1718 C CA . LEU A 1 216 ? 17.594 7.778 -10.267 1.00 88.44 216 LEU A CA 1
ATOM 1719 C C . LEU A 1 216 ? 17.936 6.420 -10.880 1.00 88.44 216 LEU A C 1
ATOM 1721 O O . LEU A 1 216 ? 17.358 5.406 -10.491 1.00 88.44 216 LEU A O 1
ATOM 1725 N N . ALA A 1 217 ? 18.915 6.393 -11.785 1.00 90.38 217 ALA A N 1
ATOM 1726 C CA . ALA A 1 217 ? 19.417 5.169 -12.391 1.00 90.38 217 ALA A CA 1
ATOM 1727 C C . ALA A 1 217 ? 20.111 4.244 -11.393 1.00 90.38 217 ALA A C 1
ATOM 1729 O O . ALA A 1 217 ? 20.297 3.067 -11.678 1.00 90.38 217 ALA A O 1
ATOM 1730 N N . MET A 1 218 ? 20.533 4.766 -10.245 1.00 93.44 218 MET A N 1
ATOM 1731 C CA . MET A 1 218 ? 21.303 4.005 -9.268 1.00 93.44 218 MET A CA 1
ATOM 1732 C C . MET A 1 218 ? 20.410 3.307 -8.247 1.00 93.44 218 MET A C 1
ATOM 1734 O O . MET A 1 218 ? 20.926 2.618 -7.378 1.00 93.44 218 MET A O 1
ATOM 1738 N N . TYR A 1 219 ? 19.091 3.494 -8.303 1.00 93.88 219 TYR A N 1
ATOM 1739 C CA . TYR A 1 219 ? 18.148 2.874 -7.380 1.00 93.88 219 TYR A CA 1
ATOM 1740 C C . TYR A 1 219 ? 17.527 1.630 -8.006 1.00 93.88 219 TYR A C 1
ATOM 1742 O O . TYR A 1 219 ? 16.791 1.731 -8.985 1.00 93.88 219 TYR A O 1
ATOM 1750 N N . ARG A 1 220 ? 17.769 0.457 -7.407 1.00 95.31 220 ARG A N 1
ATOM 1751 C CA . ARG A 1 220 ? 17.325 -0.847 -7.936 1.00 95.31 220 ARG A CA 1
ATOM 1752 C C . ARG A 1 220 ? 15.828 -0.909 -8.265 1.00 95.31 220 ARG A C 1
ATOM 1754 O O . ARG A 1 220 ? 15.438 -1.466 -9.287 1.00 95.31 220 ARG A O 1
ATOM 1761 N N . TYR A 1 221 ? 15.005 -0.326 -7.397 1.00 95.31 221 TYR A N 1
ATOM 1762 C CA . TYR A 1 221 ? 13.549 -0.244 -7.518 1.00 95.31 221 TYR A CA 1
ATOM 1763 C C . TYR A 1 221 ? 13.074 1.195 -7.754 1.00 95.31 221 TYR A C 1
ATOM 1765 O O . TYR A 1 221 ? 11.938 1.538 -7.422 1.00 95.31 221 TYR A O 1
ATOM 1773 N N . GLY A 1 222 ? 13.956 2.031 -8.314 1.00 91.94 222 GLY A N 1
ATOM 1774 C CA . GLY A 1 222 ? 13.671 3.399 -8.723 1.00 91.94 222 GLY A CA 1
ATOM 1775 C C . GLY A 1 222 ? 13.051 4.231 -7.606 1.00 91.94 222 GLY A C 1
ATOM 1776 O O . GLY A 1 222 ? 13.642 4.408 -6.543 1.00 91.94 222 GLY A O 1
ATOM 1777 N N . LEU A 1 223 ? 11.848 4.741 -7.870 1.00 90.00 223 LEU A N 1
ATOM 1778 C CA . LEU A 1 223 ? 11.087 5.601 -6.957 1.00 90.00 223 LEU A CA 1
ATOM 1779 C C . LEU A 1 223 ? 10.156 4.830 -6.011 1.00 90.00 223 LEU A C 1
ATOM 1781 O O . LEU A 1 223 ? 9.346 5.441 -5.318 1.00 90.00 223 LEU A O 1
ATOM 1785 N N . GLY A 1 224 ? 10.235 3.501 -5.986 1.00 91.94 224 GLY A N 1
ATOM 1786 C CA . GLY A 1 224 ? 9.530 2.712 -4.987 1.00 91.94 224 GLY A CA 1
ATOM 1787 C C . GLY A 1 224 ? 10.131 2.902 -3.595 1.00 91.94 224 GLY A C 1
ATOM 1788 O O . GLY A 1 224 ? 11.354 2.888 -3.426 1.00 91.94 224 GLY A O 1
ATOM 1789 N N . ASN A 1 225 ? 9.261 3.047 -2.599 1.00 92.88 225 ASN A N 1
ATOM 1790 C CA . ASN A 1 225 ? 9.657 3.256 -1.210 1.00 92.88 225 ASN A CA 1
ATOM 1791 C C . ASN A 1 225 ? 9.438 1.991 -0.386 1.00 92.88 225 ASN A C 1
ATOM 1793 O O . ASN A 1 225 ? 8.489 1.237 -0.603 1.00 92.88 225 ASN A O 1
ATOM 1797 N N . PHE A 1 226 ? 10.297 1.809 0.607 1.00 95.88 226 PHE A N 1
ATOM 1798 C CA . PHE A 1 226 ? 10.130 0.852 1.687 1.00 95.88 226 PHE A CA 1
ATOM 1799 C C . PHE A 1 226 ? 9.721 1.591 2.950 1.00 95.88 226 PHE A C 1
ATOM 1801 O O . PHE A 1 226 ? 10.108 2.739 3.167 1.00 95.88 226 PHE A O 1
ATOM 1808 N N . TYR A 1 227 ? 8.994 0.904 3.821 1.00 96.19 227 TYR A N 1
ATOM 1809 C CA . TYR A 1 227 ? 8.556 1.484 5.081 1.00 96.19 227 TYR A CA 1
ATOM 1810 C C . TYR A 1 227 ? 8.916 0.584 6.240 1.00 96.19 227 TYR A C 1
ATOM 1812 O O . TYR A 1 227 ? 8.650 -0.625 6.228 1.00 96.19 227 TYR A O 1
ATOM 1820 N N . ALA A 1 228 ? 9.510 1.194 7.254 1.00 96.12 228 ALA A N 1
ATOM 1821 C CA . ALA A 1 228 ? 10.004 0.503 8.423 1.00 96.12 228 ALA A CA 1
ATOM 1822 C C . ALA A 1 228 ? 9.416 1.073 9.708 1.00 96.12 228 ALA A C 1
ATOM 1824 O O . ALA A 1 228 ? 9.152 2.268 9.828 1.00 96.12 228 ALA A O 1
ATOM 1825 N N . LEU A 1 229 ? 9.260 0.200 10.691 1.00 95.94 229 LEU A N 1
ATOM 1826 C CA . LEU A 1 229 ? 8.920 0.564 12.058 1.00 95.94 229 LEU A CA 1
ATOM 1827 C C . LEU A 1 229 ? 9.874 -0.197 12.977 1.00 95.94 229 LEU A C 1
ATOM 1829 O O . LEU A 1 229 ? 10.152 -1.368 12.729 1.00 95.94 229 LEU A O 1
ATOM 1833 N N . ASP A 1 230 ? 10.451 0.491 13.961 1.00 93.88 230 ASP A N 1
ATOM 1834 C CA . ASP A 1 230 ? 11.492 -0.049 14.850 1.00 93.88 230 ASP A CA 1
ATOM 1835 C C . ASP A 1 230 ? 12.673 -0.706 14.108 1.00 93.88 230 ASP A C 1
ATOM 1837 O O . ASP A 1 230 ? 13.183 -1.754 14.495 1.00 93.88 230 ASP A O 1
ATOM 1841 N N . GLY A 1 231 ? 13.093 -0.108 12.987 1.00 93.19 231 GLY A N 1
ATOM 1842 C CA . GLY A 1 231 ? 14.179 -0.635 12.150 1.00 93.19 231 GLY A CA 1
ATOM 1843 C C . GLY A 1 231 ? 13.809 -1.874 11.326 1.00 93.19 231 GLY A C 1
ATOM 1844 O O . GLY A 1 231 ? 14.642 -2.383 10.583 1.00 93.19 231 GLY A O 1
ATOM 1845 N N . VAL A 1 232 ? 12.563 -2.346 11.405 1.00 96.19 232 VAL A N 1
ATOM 1846 C CA . VAL A 1 232 ? 12.083 -3.500 10.646 1.00 96.19 232 VAL A CA 1
ATOM 1847 C C . VAL A 1 232 ? 11.309 -3.028 9.424 1.00 96.19 232 VAL A C 1
ATOM 1849 O O . VAL A 1 232 ? 10.239 -2.435 9.550 1.00 96.19 232 VAL A O 1
ATOM 1852 N N . VAL A 1 233 ? 11.822 -3.329 8.229 1.00 97.19 233 VAL A N 1
ATOM 1853 C CA . VAL A 1 233 ? 11.086 -3.128 6.972 1.00 97.19 233 VAL A CA 1
ATOM 1854 C C . VAL A 1 233 ? 9.845 -4.014 6.976 1.00 97.19 233 VAL A C 1
ATOM 1856 O O . VAL A 1 233 ? 9.928 -5.213 7.242 1.00 97.19 233 VAL A O 1
ATOM 1859 N N . THR A 1 234 ? 8.693 -3.415 6.686 1.00 97.44 234 THR A N 1
ATOM 1860 C CA . THR A 1 234 ? 7.383 -4.080 6.707 1.00 97.44 234 THR A CA 1
ATOM 1861 C C . THR A 1 234 ? 6.835 -4.297 5.304 1.00 97.44 234 THR A C 1
ATOM 1863 O O . THR A 1 234 ? 6.384 -5.397 4.984 1.00 97.44 234 THR A O 1
ATOM 1866 N N . HIS A 1 235 ? 6.885 -3.267 4.461 1.00 97.88 235 HIS A N 1
ATOM 1867 C CA . HIS A 1 235 ? 6.281 -3.276 3.138 1.00 97.88 235 HIS A CA 1
ATOM 1868 C C . HIS A 1 235 ? 7.004 -2.342 2.168 1.00 97.88 235 HIS A C 1
ATOM 1870 O O . HIS A 1 235 ? 7.800 -1.489 2.571 1.00 97.88 235 HIS A O 1
ATOM 1876 N N . TYR A 1 236 ? 6.696 -2.537 0.892 1.00 97.56 236 TYR A N 1
ATOM 1877 C CA . TYR A 1 236 ? 7.108 -1.718 -0.239 1.00 97.56 236 TYR A CA 1
ATOM 1878 C C . TYR A 1 236 ? 5.874 -1.128 -0.932 1.00 97.56 236 TYR A C 1
ATOM 1880 O O . TYR A 1 236 ? 4.825 -1.773 -0.953 1.00 97.56 236 TYR A O 1
ATOM 1888 N N . HIS A 1 237 ? 6.000 0.060 -1.519 1.00 95.50 237 HIS A N 1
ATOM 1889 C CA . HIS A 1 237 ? 4.963 0.720 -2.319 1.00 95.50 237 HIS A CA 1
ATOM 1890 C C . HIS A 1 237 ? 5.547 1.192 -3.653 1.00 95.50 237 HIS A C 1
ATOM 1892 O O . HIS A 1 237 ? 6.568 1.889 -3.680 1.00 95.50 237 HIS A O 1
ATOM 1898 N N . ASN A 1 238 ? 4.884 0.838 -4.757 1.00 94.25 238 ASN A N 1
ATOM 1899 C CA . ASN A 1 238 ? 5.199 1.374 -6.079 1.00 94.25 238 ASN A CA 1
ATOM 1900 C C . ASN A 1 238 ? 4.280 2.547 -6.431 1.00 94.25 238 ASN A C 1
ATOM 1902 O O . ASN A 1 238 ? 3.114 2.351 -6.737 1.00 94.25 238 ASN A O 1
ATOM 1906 N N . TRP A 1 239 ? 4.836 3.753 -6.489 1.00 87.56 239 TRP A N 1
ATOM 1907 C CA . TRP A 1 239 ? 4.082 4.977 -6.768 1.00 87.56 239 TRP A CA 1
ATOM 1908 C C . TRP A 1 239 ? 3.552 5.132 -8.196 1.00 87.56 239 TRP A C 1
ATOM 1910 O O . TRP A 1 239 ? 2.665 5.951 -8.432 1.00 87.56 239 TRP A O 1
ATOM 1920 N N . TYR A 1 240 ? 4.112 4.399 -9.158 1.00 88.00 240 TYR A N 1
ATOM 1921 C CA . TYR A 1 240 ? 3.869 4.632 -10.584 1.00 88.00 240 TYR A CA 1
ATOM 1922 C C . TYR A 1 240 ? 3.259 3.421 -11.284 1.00 88.00 240 TYR A C 1
ATOM 1924 O O . TYR A 1 240 ? 3.309 3.326 -12.507 1.00 88.00 240 TYR A O 1
ATOM 1932 N N . GLU A 1 241 ? 2.639 2.514 -10.532 1.00 87.50 241 GLU A N 1
ATOM 1933 C CA . GLU A 1 241 ? 1.974 1.337 -11.092 1.00 87.50 241 GLU A CA 1
ATOM 1934 C C . GLU A 1 241 ? 0.919 1.708 -12.143 1.00 87.50 241 GLU A C 1
ATOM 1936 O O . GLU A 1 241 ? 0.924 1.186 -13.254 1.00 87.50 241 GLU A O 1
ATOM 1941 N N . ARG A 1 242 ? 0.101 2.721 -11.847 1.00 83.44 242 ARG A N 1
ATOM 1942 C CA . ARG A 1 242 ? -0.935 3.250 -12.756 1.00 83.44 242 ARG A CA 1
ATOM 1943 C C . ARG A 1 242 ? -0.379 3.916 -14.014 1.00 83.44 242 ARG A C 1
ATOM 1945 O O . ARG A 1 242 ? -1.123 4.215 -14.942 1.00 83.44 242 ARG A O 1
ATOM 1952 N N . ALA A 1 243 ? 0.909 4.223 -13.990 1.00 83.19 243 ALA A N 1
ATOM 1953 C CA . ALA A 1 243 ? 1.656 4.856 -15.060 1.00 83.19 243 ALA A CA 1
ATOM 1954 C C . ALA A 1 243 ? 2.370 3.820 -15.947 1.00 83.19 243 ALA A C 1
ATOM 1956 O O . ALA A 1 243 ? 2.988 4.193 -16.946 1.00 83.19 243 ALA A O 1
ATOM 1957 N N . LEU A 1 244 ? 2.301 2.531 -15.591 1.00 84.38 244 LEU A N 1
ATOM 1958 C CA . LEU A 1 244 ? 2.895 1.462 -16.373 1.00 84.38 244 LEU A CA 1
ATOM 1959 C C . LEU A 1 244 ? 2.106 1.252 -17.662 1.00 84.38 244 LEU A C 1
ATOM 1961 O O . LEU A 1 244 ? 0.919 0.939 -17.666 1.00 84.38 244 LEU A O 1
ATOM 1965 N N . GLU A 1 245 ? 2.818 1.371 -18.770 1.00 82.00 245 GLU A N 1
ATOM 1966 C CA . GLU A 1 245 ? 2.338 1.062 -20.107 1.00 82.00 245 GLU A CA 1
ATOM 1967 C C . GLU A 1 245 ? 3.361 0.147 -20.766 1.00 82.00 245 GLU A C 1
ATOM 1969 O O . GLU A 1 245 ? 4.552 0.317 -20.534 1.00 82.00 245 GLU A O 1
ATOM 1974 N N . GLN A 1 246 ? 2.924 -0.826 -21.568 1.00 84.69 246 GLN A N 1
ATOM 1975 C CA . GLN A 1 246 ? 3.840 -1.691 -22.309 1.00 84.69 246 GLN A CA 1
ATOM 1976 C C . GLN A 1 246 ? 4.507 -0.910 -23.447 1.00 84.69 246 GLN A C 1
ATOM 1978 O O . GLN A 1 246 ? 3.969 -0.823 -24.548 1.00 84.69 246 GLN A O 1
ATOM 1983 N N . VAL A 1 247 ? 5.685 -0.350 -23.173 1.00 87.31 247 VAL A N 1
ATOM 1984 C CA . VAL A 1 247 ? 6.571 0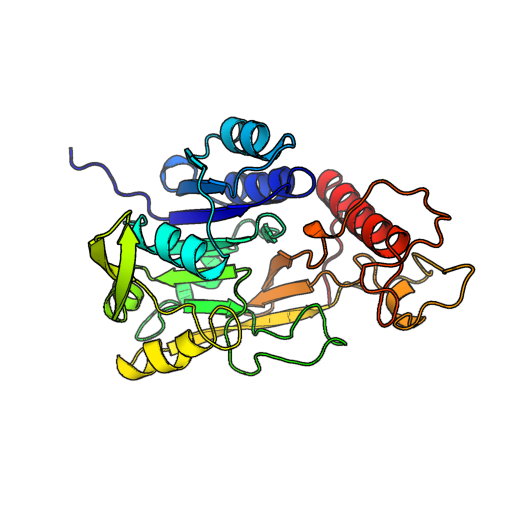.237 -24.184 1.00 87.31 247 VAL A CA 1
ATOM 1985 C C . VAL A 1 247 ? 7.877 -0.566 -24.300 1.00 87.31 247 VAL A C 1
ATOM 1987 O O . VAL A 1 247 ? 8.227 -1.282 -23.356 1.00 87.31 247 VAL A O 1
ATOM 1990 N N . PRO A 1 248 ? 8.579 -0.501 -25.449 1.00 88.50 248 PRO A N 1
ATOM 1991 C CA . PRO A 1 248 ? 9.930 -1.044 -25.589 1.00 88.50 248 PRO A CA 1
ATOM 1992 C C . PRO A 1 248 ? 10.920 -0.412 -24.600 1.00 88.50 248 PRO A C 1
ATOM 1994 O O . PRO A 1 248 ? 10.778 0.759 -24.248 1.00 88.50 248 PRO A O 1
ATOM 1997 N N . ASP A 1 249 ? 11.956 -1.157 -24.205 1.00 85.44 249 ASP A N 1
ATOM 1998 C CA . ASP A 1 249 ? 12.971 -0.687 -23.245 1.00 85.44 249 ASP A CA 1
ATOM 1999 C C . ASP A 1 249 ? 13.757 0.546 -23.758 1.00 85.44 249 ASP A C 1
ATOM 2001 O O . ASP A 1 249 ? 14.312 1.303 -22.963 1.00 85.44 249 ASP A O 1
ATOM 2005 N N . ASP A 1 250 ? 13.789 0.779 -25.075 1.00 87.00 250 ASP A N 1
ATOM 2006 C CA . ASP A 1 250 ? 14.425 1.932 -25.728 1.00 87.00 250 ASP A CA 1
ATOM 2007 C C . ASP A 1 250 ? 13.452 3.069 -26.094 1.00 87.00 250 ASP A C 1
ATOM 2009 O O . ASP A 1 250 ? 13.844 4.020 -26.773 1.00 87.00 250 ASP A O 1
ATOM 2013 N N . SER A 1 251 ? 12.204 2.999 -25.623 1.00 89.50 251 SER A N 1
ATOM 2014 C CA . SER A 1 251 ? 11.179 4.023 -25.838 1.00 89.50 251 SER A CA 1
ATOM 2015 C C . SER A 1 251 ? 11.573 5.380 -25.244 1.00 89.50 251 SER A C 1
ATOM 2017 O O . SER A 1 251 ? 11.941 5.486 -24.073 1.00 89.50 251 SER A O 1
ATOM 2019 N N . ASP A 1 252 ? 11.359 6.445 -26.014 1.00 89.06 252 ASP A N 1
ATOM 2020 C CA . ASP A 1 252 ? 11.525 7.842 -25.595 1.00 89.06 252 ASP A CA 1
ATOM 2021 C C . ASP A 1 252 ? 10.279 8.441 -24.919 1.00 89.06 252 ASP A C 1
ATOM 2023 O O . ASP A 1 252 ? 10.270 9.592 -24.477 1.00 89.06 252 ASP A O 1
ATOM 2027 N N . ARG A 1 253 ? 9.206 7.651 -24.805 1.00 88.75 253 ARG A N 1
ATOM 2028 C CA . ARG A 1 253 ? 7.945 8.105 -24.219 1.00 88.75 253 ARG A CA 1
ATOM 2029 C C . ARG A 1 253 ? 8.095 8.531 -22.761 1.00 88.75 253 ARG A C 1
ATOM 2031 O O . ARG A 1 253 ? 8.571 7.790 -21.897 1.00 88.75 253 ARG A O 1
ATOM 2038 N N . LEU A 1 254 ? 7.575 9.721 -22.495 1.00 87.12 254 LEU A N 1
ATOM 2039 C CA . LEU A 1 254 ? 7.492 10.339 -21.182 1.00 87.12 254 LEU A CA 1
ATOM 2040 C C . LEU A 1 254 ? 6.089 10.190 -20.597 1.00 87.12 254 LEU A C 1
ATOM 2042 O O . LEU A 1 254 ? 5.096 10.143 -21.329 1.00 87.12 254 LEU A O 1
ATOM 2046 N N . LEU A 1 255 ? 6.000 10.187 -19.267 1.00 83.19 255 LEU A N 1
ATOM 2047 C CA . LEU A 1 255 ? 4.711 10.314 -18.597 1.00 83.19 255 LEU A CA 1
ATOM 2048 C C . LEU A 1 255 ? 3.969 11.602 -19.008 1.00 83.19 255 LEU A C 1
ATOM 2050 O O . LEU A 1 255 ? 4.591 12.635 -19.250 1.00 83.19 255 LEU A O 1
ATOM 2054 N N . PRO A 1 256 ? 2.633 11.609 -19.073 1.00 74.56 256 PRO A N 1
ATOM 2055 C CA . PRO A 1 256 ? 1.885 12.854 -19.221 1.00 74.56 256 PRO A CA 1
ATOM 2056 C C . PRO A 1 256 ? 1.803 13.633 -17.891 1.00 74.56 256 PRO A C 1
ATOM 2058 O O . PRO A 1 256 ? 1.591 13.009 -16.851 1.00 74.56 256 PRO A O 1
ATOM 2061 N N . PRO A 1 257 ? 1.872 14.980 -17.901 1.00 67.38 257 PRO A N 1
ATOM 2062 C CA . PRO A 1 257 ? 2.193 15.851 -19.037 1.00 67.38 257 PRO A CA 1
ATOM 2063 C C . PRO A 1 257 ? 3.708 15.918 -19.301 1.00 67.38 257 PRO A C 1
ATOM 2065 O O . PRO A 1 257 ? 4.483 16.124 -18.377 1.00 67.38 257 PRO A O 1
ATOM 2068 N N . ALA A 1 258 ? 4.136 15.829 -20.567 1.00 57.66 258 ALA A N 1
ATOM 2069 C CA . ALA A 1 258 ? 5.551 15.710 -20.959 1.00 57.66 258 ALA A CA 1
ATOM 2070 C C . ALA A 1 258 ? 6.489 16.808 -20.410 1.00 57.66 258 ALA A C 1
ATOM 2072 O O . ALA A 1 258 ? 7.682 16.571 -20.254 1.00 57.66 258 ALA A O 1
ATOM 2073 N N . SER A 1 259 ? 5.962 17.989 -20.069 1.00 47.12 259 SER A N 1
ATOM 2074 C CA . SER A 1 259 ? 6.714 19.138 -19.546 1.00 47.12 259 SER A CA 1
ATOM 2075 C C . SER A 1 259 ? 7.281 18.955 -18.126 1.00 47.12 259 SER A C 1
ATOM 2077 O O . SER A 1 259 ? 7.840 19.900 -17.575 1.00 47.12 259 SER A O 1
ATOM 2079 N N . GLY A 1 260 ? 7.145 17.775 -17.515 1.00 55.94 260 GLY A N 1
ATOM 2080 C CA . GLY A 1 260 ? 7.673 17.488 -16.181 1.00 55.94 260 GLY A CA 1
ATOM 2081 C C . GLY A 1 260 ? 7.699 15.999 -15.860 1.00 55.94 260 GLY A C 1
ATOM 2082 O O . GLY A 1 260 ? 7.200 15.606 -14.811 1.00 55.94 260 GLY A O 1
ATOM 2083 N N . SER A 1 261 ? 8.244 15.173 -16.755 1.00 75.25 261 SER A N 1
ATOM 2084 C CA . SER A 1 261 ? 7.990 13.731 -16.709 1.00 75.25 261 SER A CA 1
ATOM 2085 C C . SER A 1 261 ? 9.216 12.842 -16.763 1.00 75.25 261 SER A C 1
ATOM 2087 O O . SER A 1 261 ? 10.245 13.184 -17.342 1.00 75.25 261 SER A O 1
ATOM 2089 N N . LEU A 1 262 ? 9.066 11.668 -16.148 1.00 87.12 262 LEU A N 1
ATOM 2090 C CA . LEU A 1 262 ? 10.026 10.572 -16.177 1.00 87.12 262 LEU A CA 1
ATOM 2091 C C . LEU A 1 262 ? 9.779 9.675 -17.402 1.00 87.12 262 LEU A C 1
ATOM 2093 O O . LEU A 1 262 ? 8.631 9.569 -17.853 1.00 87.12 262 LEU A O 1
ATOM 2097 N N . PRO A 1 263 ? 10.820 9.000 -17.922 1.00 91.25 263 PRO A N 1
ATOM 2098 C CA . PRO A 1 263 ? 10.661 7.991 -18.965 1.00 91.25 263 PRO A CA 1
ATOM 2099 C C . PRO A 1 263 ? 9.782 6.826 -18.502 1.00 91.25 263 PRO A C 1
ATOM 2101 O O . PRO A 1 263 ? 10.020 6.257 -17.436 1.00 91.25 263 PRO A O 1
ATOM 2104 N N . ILE A 1 264 ? 8.801 6.421 -19.311 1.00 90.69 264 ILE A N 1
ATOM 2105 C CA . ILE A 1 264 ? 7.939 5.269 -18.987 1.00 90.69 264 ILE A CA 1
ATOM 2106 C C . ILE A 1 264 ? 8.774 3.980 -18.918 1.00 90.69 264 ILE A C 1
ATOM 2108 O O . ILE A 1 264 ? 8.585 3.177 -18.004 1.00 90.69 264 ILE A O 1
ATOM 2112 N N . ALA A 1 265 ? 9.763 3.830 -19.807 1.00 92.25 265 ALA A N 1
ATOM 2113 C CA . ALA A 1 265 ? 10.684 2.693 -19.812 1.00 92.25 265 ALA A CA 1
ATOM 2114 C C . ALA A 1 265 ? 11.471 2.561 -18.492 1.00 92.25 265 ALA A C 1
ATOM 2116 O O . ALA A 1 265 ? 11.666 1.452 -17.993 1.00 92.25 265 ALA A O 1
ATOM 2117 N N . PHE A 1 266 ? 11.848 3.679 -17.855 1.00 92.75 266 PHE A N 1
ATOM 2118 C CA . PHE A 1 266 ? 12.462 3.666 -16.521 1.00 92.75 266 PHE A CA 1
ATOM 2119 C C . PHE A 1 266 ? 11.504 3.102 -15.463 1.00 92.75 266 PHE A C 1
ATOM 2121 O O . PHE A 1 266 ? 11.893 2.233 -14.679 1.00 92.75 266 PHE A O 1
ATOM 2128 N N . LEU A 1 267 ? 10.244 3.555 -15.470 1.00 91.69 267 LEU A N 1
ATOM 2129 C CA . LEU A 1 267 ? 9.226 3.090 -14.525 1.00 91.69 267 LEU A CA 1
ATOM 2130 C C . LEU A 1 267 ? 8.940 1.596 -14.672 1.00 91.69 267 LEU A C 1
ATOM 2132 O O . LEU A 1 267 ? 8.872 0.867 -13.677 1.00 91.69 267 LEU A O 1
ATOM 2136 N N . GLN A 1 268 ? 8.813 1.125 -15.914 1.00 92.56 268 GLN A N 1
ATOM 2137 C CA . GLN A 1 268 ? 8.652 -0.295 -16.208 1.00 92.56 268 GLN A CA 1
ATOM 2138 C C . GLN A 1 268 ? 9.862 -1.107 -15.761 1.00 92.56 268 GLN A C 1
ATOM 2140 O O . GLN A 1 268 ? 9.678 -2.178 -15.183 1.00 92.56 268 GLN A O 1
ATOM 2145 N N . THR A 1 269 ? 11.075 -0.609 -16.017 1.00 93.38 269 THR A N 1
ATOM 2146 C CA . THR A 1 269 ? 12.320 -1.312 -15.692 1.00 93.38 269 THR A CA 1
ATOM 2147 C C . THR A 1 269 ? 12.377 -1.621 -14.205 1.00 93.38 269 THR A C 1
ATOM 2149 O O . THR A 1 269 ? 12.443 -2.789 -13.829 1.00 93.38 269 THR A O 1
ATOM 2152 N N . TYR A 1 270 ? 12.268 -0.609 -13.340 1.00 94.00 270 TYR A N 1
ATOM 2153 C CA . TYR A 1 270 ? 12.391 -0.855 -11.904 1.00 94.00 270 TYR A CA 1
ATOM 2154 C C . TYR A 1 270 ? 11.200 -1.646 -11.336 1.00 94.00 270 TYR A C 1
ATOM 2156 O O . TYR A 1 270 ? 11.364 -2.414 -10.386 1.00 94.00 270 TYR A O 1
ATOM 2164 N N . SER A 1 271 ? 10.005 -1.497 -11.924 1.00 95.38 271 SER A N 1
ATOM 2165 C CA . SER A 1 271 ? 8.805 -2.240 -11.514 1.00 95.38 271 SER A CA 1
ATOM 2166 C C . SER A 1 271 ? 8.927 -3.729 -11.846 1.00 95.38 271 SER A C 1
ATOM 2168 O O . SER A 1 271 ? 8.625 -4.579 -11.007 1.00 95.38 271 SER A O 1
ATOM 2170 N N . ARG A 1 272 ? 9.423 -4.051 -13.049 1.00 95.00 272 ARG A N 1
ATOM 2171 C CA . ARG A 1 272 ? 9.752 -5.421 -13.468 1.00 95.00 272 ARG A CA 1
ATOM 2172 C C . ARG A 1 272 ? 10.850 -6.016 -12.597 1.00 95.00 272 ARG A C 1
ATOM 2174 O O . ARG A 1 272 ? 10.697 -7.152 -12.160 1.00 95.00 272 ARG A O 1
ATOM 2181 N N . THR A 1 273 ? 11.912 -5.258 -12.321 1.00 95.75 273 THR A N 1
ATOM 2182 C CA . THR A 1 273 ? 13.006 -5.697 -11.443 1.00 95.75 273 THR A CA 1
ATOM 2183 C C . THR A 1 273 ? 12.480 -6.065 -10.060 1.00 95.75 273 THR A C 1
ATOM 2185 O O . THR A 1 273 ? 12.739 -7.170 -9.595 1.00 95.75 273 THR A O 1
ATOM 2188 N N . PHE A 1 274 ? 11.662 -5.206 -9.438 1.00 97.69 274 PHE A N 1
ATOM 2189 C CA . PHE A 1 274 ? 11.067 -5.504 -8.133 1.00 97.69 274 PHE A CA 1
ATOM 2190 C C . PHE A 1 274 ? 10.222 -6.784 -8.150 1.00 97.69 274 PHE A C 1
ATOM 2192 O O . PHE A 1 274 ? 10.393 -7.646 -7.291 1.00 97.69 274 PHE A O 1
ATOM 2199 N N . LEU A 1 275 ? 9.322 -6.935 -9.128 1.00 97.38 275 LEU A N 1
ATOM 2200 C CA . LEU A 1 275 ? 8.461 -8.119 -9.219 1.00 97.38 275 LEU A CA 1
ATOM 2201 C C . LEU A 1 275 ? 9.254 -9.401 -9.513 1.00 97.38 275 LEU A C 1
ATOM 2203 O O . LEU A 1 275 ? 8.916 -10.458 -8.980 1.00 97.38 275 LEU A O 1
ATOM 2207 N N . SER A 1 276 ? 10.310 -9.309 -10.324 1.00 97.50 276 SER A N 1
ATOM 2208 C CA . SER A 1 276 ? 11.224 -10.420 -10.605 1.00 97.50 276 SER A CA 1
ATOM 2209 C C . SER A 1 276 ? 11.965 -10.858 -9.344 1.00 97.50 276 SER A C 1
ATOM 2211 O O . SER A 1 276 ? 11.963 -12.041 -9.006 1.00 97.50 276 SER A O 1
ATOM 2213 N N . ASP A 1 277 ? 12.544 -9.910 -8.608 1.00 97.94 277 ASP A N 1
ATOM 2214 C CA . ASP A 1 277 ? 13.247 -10.194 -7.356 1.00 97.94 277 ASP A CA 1
ATOM 2215 C C . ASP A 1 277 ? 12.298 -10.742 -6.290 1.00 97.94 277 ASP A C 1
ATOM 2217 O O . ASP A 1 277 ? 12.649 -11.667 -5.560 1.00 97.94 277 ASP A O 1
ATOM 2221 N N . LEU A 1 278 ? 11.070 -10.220 -6.220 1.00 97.81 278 LEU A N 1
ATOM 2222 C CA . LEU A 1 278 ? 10.030 -10.738 -5.337 1.00 97.81 278 LEU A CA 1
ATOM 2223 C C . LEU A 1 278 ? 9.694 -12.195 -5.659 1.00 97.81 278 LEU A C 1
ATOM 2225 O O . LEU A 1 278 ? 9.649 -13.021 -4.748 1.00 97.81 278 LEU A O 1
ATOM 2229 N N . ALA A 1 279 ? 9.495 -12.524 -6.937 1.00 97.19 279 ALA A N 1
ATOM 2230 C CA . ALA A 1 279 ? 9.219 -13.891 -7.371 1.00 97.19 279 ALA A CA 1
ATOM 2231 C C . ALA A 1 279 ? 10.394 -14.844 -7.091 1.00 97.19 279 ALA A C 1
ATOM 2233 O O . ALA A 1 279 ? 10.171 -16.015 -6.785 1.00 97.19 279 ALA A O 1
ATOM 2234 N N . ALA A 1 280 ? 11.630 -14.341 -7.149 1.00 97.56 280 ALA A N 1
ATOM 2235 C CA . ALA A 1 280 ? 12.839 -15.093 -6.827 1.00 97.56 280 ALA A CA 1
ATOM 2236 C C . ALA A 1 280 ? 13.137 -15.186 -5.315 1.00 97.56 280 ALA A C 1
ATOM 2238 O O . ALA A 1 280 ? 14.055 -15.903 -4.923 1.00 97.56 280 ALA A O 1
ATOM 2239 N N . GLY A 1 281 ? 12.402 -14.467 -4.456 1.00 96.00 281 GLY A N 1
ATOM 2240 C CA . GLY A 1 281 ? 12.712 -14.366 -3.024 1.00 96.00 281 GLY A CA 1
ATOM 2241 C C . GLY A 1 281 ? 13.997 -13.579 -2.728 1.00 96.00 281 GLY A C 1
ATOM 2242 O O . GLY A 1 281 ? 14.632 -13.794 -1.700 1.00 96.00 281 GLY A O 1
ATOM 2243 N N . GLN A 1 282 ? 14.388 -12.681 -3.632 1.00 96.12 282 GLN A N 1
ATOM 2244 C CA . GLN A 1 282 ? 15.654 -11.940 -3.638 1.00 96.12 282 GLN A CA 1
ATOM 2245 C C . GLN A 1 282 ? 15.449 -10.424 -3.505 1.00 96.12 282 GLN A C 1
ATOM 2247 O O . GLN A 1 282 ? 16.273 -9.636 -3.962 1.00 96.12 282 GLN A O 1
ATOM 2252 N N . VAL A 1 283 ? 14.355 -9.980 -2.876 1.00 96.75 283 VAL A N 1
ATOM 2253 C CA . VAL A 1 283 ? 14.132 -8.546 -2.642 1.00 96.75 283 VAL A CA 1
ATOM 2254 C C . VAL A 1 283 ? 15.246 -7.988 -1.756 1.00 96.75 283 VAL A C 1
ATOM 2256 O O . VAL A 1 283 ? 15.316 -8.258 -0.559 1.00 96.75 283 VAL A O 1
ATOM 2259 N N . HIS A 1 284 ? 16.101 -7.168 -2.355 1.00 95.69 284 HIS A N 1
ATOM 2260 C CA . HIS A 1 284 ? 17.118 -6.391 -1.658 1.00 95.69 284 HIS A CA 1
ATOM 2261 C C . HIS A 1 284 ? 16.469 -5.359 -0.728 1.00 95.69 284 HIS A C 1
ATOM 2263 O O . HIS A 1 284 ? 15.752 -4.471 -1.186 1.00 95.69 284 HIS A O 1
ATOM 2269 N N . MET A 1 285 ? 16.729 -5.460 0.573 1.00 94.81 285 MET A N 1
ATOM 2270 C CA . MET A 1 285 ? 16.231 -4.497 1.556 1.00 94.81 285 MET A CA 1
ATOM 2271 C C . MET A 1 285 ? 17.148 -3.265 1.619 1.00 94.81 285 MET A C 1
ATOM 2273 O O . MET A 1 285 ? 18.359 -3.402 1.424 1.00 94.81 285 MET A O 1
ATOM 2277 N N . PRO A 1 286 ? 16.605 -2.065 1.887 1.00 92.19 286 PRO A N 1
ATOM 2278 C CA . PRO A 1 286 ? 17.424 -0.897 2.200 1.00 92.19 286 PRO A CA 1
ATOM 2279 C C . PRO A 1 286 ? 18.213 -1.105 3.502 1.00 92.19 286 PRO A C 1
ATOM 2281 O O . PRO A 1 286 ? 17.765 -1.837 4.388 1.00 92.19 286 PRO A O 1
ATOM 2284 N N . GLN A 1 287 ? 19.379 -0.459 3.592 1.00 73.31 287 GLN A N 1
ATOM 2285 C CA . GLN A 1 287 ? 20.202 -0.393 4.807 1.00 73.31 287 GLN A CA 1
ATOM 2286 C C . GLN A 1 287 ? 19.677 0.658 5.790 1.00 73.31 287 GLN A C 1
ATOM 2288 O O . GLN A 1 287 ? 19.137 1.691 5.327 1.00 73.31 287 GLN A O 1
#